Protein AF-A0A381PAV4-F1 (afdb_monomer)

Secondary structure (DSSP, 8-state):
---------PPPPPS-----PPPHHHHHHHHHHHHHHTTHHHHHHHHHHHHHHHHHHHHHHHHHHHTTTS-HHHHHHHHHHHHHTS-HHHHHHHHHHHHHHHHS-HHHHHHHHHHHHHHHHHHHHHHHHHHHHHHHHHTT----S-HHHHHHHHHHHHHHHHHHHHHHHHHHHHHHHHHHHTT--SSSHHHHHHHHHHHHHHHHHHHHHHHHHHHH-S-S-HHHHHHHHHHHHHHHHHHHHHHHHHHHT-

Structure (mmCIF, N/CA/C/O backbone):
data_AF-A0A381PAV4-F1
#
_entry.id   AF-A0A381PAV4-F1
#
loop_
_atom_site.group_PDB
_atom_site.id
_atom_site.type_symbol
_atom_site.label_atom_id
_atom_site.label_alt_id
_atom_site.label_comp_id
_atom_site.label_asym_id
_atom_site.label_entity_id
_atom_site.label_seq_id
_atom_site.pdbx_PDB_ins_code
_atom_site.Cartn_x
_atom_site.Cartn_y
_atom_site.Cartn_z
_atom_site.occupancy
_atom_site.B_iso_or_equiv
_atom_site.auth_seq_id
_atom_site.auth_comp_id
_atom_site.auth_asym_id
_atom_site.auth_atom_id
_atom_site.pdbx_PDB_model_num
ATOM 1 N N . MET A 1 1 ? 45.837 21.028 -65.546 1.00 44.19 1 MET A N 1
ATOM 2 C CA . MET A 1 1 ? 45.718 20.327 -64.250 1.00 44.19 1 MET A CA 1
ATOM 3 C C . MET A 1 1 ? 44.287 20.497 -63.760 1.00 44.19 1 MET A C 1
ATOM 5 O O . MET A 1 1 ? 43.968 21.535 -63.203 1.00 44.19 1 MET A O 1
ATOM 9 N N . ALA A 1 2 ? 43.409 19.541 -64.062 1.00 45.09 2 ALA A N 1
ATOM 10 C CA . ALA A 1 2 ? 42.029 19.521 -63.581 1.00 45.09 2 ALA A CA 1
ATOM 11 C C . ALA A 1 2 ? 41.884 18.282 -62.689 1.00 45.09 2 ALA A C 1
ATOM 13 O O . ALA A 1 2 ? 42.118 17.164 -63.146 1.00 45.09 2 ALA A O 1
ATOM 14 N N . GLY A 1 3 ? 41.623 18.505 -61.401 1.00 46.91 3 GLY A N 1
ATOM 15 C CA . GLY A 1 3 ? 41.514 17.460 -60.389 1.00 46.91 3 GLY A CA 1
ATOM 16 C C . GLY A 1 3 ? 40.224 16.663 -60.555 1.00 46.91 3 GLY A C 1
ATOM 17 O O . GLY A 1 3 ? 39.134 17.227 -60.578 1.00 46.91 3 GLY A O 1
ATOM 18 N N . ASN A 1 4 ? 40.374 15.347 -60.673 1.00 52.00 4 ASN A N 1
ATOM 19 C CA . ASN A 1 4 ? 39.295 14.371 -60.696 1.00 52.00 4 ASN A CA 1
ATOM 20 C C . ASN A 1 4 ? 38.711 14.228 -59.278 1.00 52.00 4 ASN A C 1
ATOM 22 O O . ASN A 1 4 ? 39.368 13.683 -58.390 1.00 52.00 4 ASN A O 1
ATOM 26 N N . LEU A 1 5 ? 37.503 14.746 -59.048 1.00 55.78 5 LEU A N 1
ATOM 27 C CA . LEU A 1 5 ? 36.753 14.529 -57.811 1.00 55.78 5 LEU A CA 1
ATOM 28 C C . LEU A 1 5 ? 36.119 13.137 -57.868 1.00 55.78 5 LEU A C 1
ATOM 30 O O . LEU A 1 5 ? 35.038 12.950 -58.424 1.00 55.78 5 LEU A O 1
ATOM 34 N N . GLY A 1 6 ? 36.819 12.158 -57.295 1.00 51.22 6 GLY A N 1
ATOM 35 C CA . GLY A 1 6 ? 36.284 10.824 -57.058 1.00 51.22 6 GLY A CA 1
ATOM 36 C C . GLY A 1 6 ? 35.003 10.906 -56.230 1.00 51.22 6 GLY A C 1
ATOM 37 O O . GLY A 1 6 ? 35.000 11.390 -55.099 1.00 51.22 6 GLY A O 1
ATOM 38 N N . SER A 1 7 ? 33.904 10.440 -56.813 1.00 57.06 7 SER A N 1
ATOM 39 C CA . SER A 1 7 ? 32.609 10.300 -56.163 1.00 57.06 7 SER A CA 1
ATOM 40 C C . SER A 1 7 ? 32.716 9.355 -54.963 1.00 57.06 7 SER A C 1
ATOM 42 O O . SER A 1 7 ? 32.835 8.141 -55.132 1.00 57.06 7 SER A O 1
ATOM 44 N N . MET A 1 8 ? 32.645 9.903 -53.749 1.00 54.75 8 MET A N 1
ATOM 45 C CA . MET A 1 8 ? 32.395 9.132 -52.533 1.00 54.75 8 MET A CA 1
ATOM 46 C C . MET A 1 8 ? 30.965 8.586 -52.591 1.00 54.75 8 MET A C 1
ATOM 48 O O . MET A 1 8 ? 30.011 9.251 -52.193 1.00 54.75 8 MET A O 1
ATOM 52 N N . THR A 1 9 ? 30.796 7.373 -53.109 1.00 58.66 9 THR A N 1
ATOM 53 C CA . THR A 1 9 ? 29.568 6.605 -52.909 1.00 58.66 9 THR A CA 1
ATOM 54 C C . THR A 1 9 ? 29.566 6.117 -51.465 1.00 58.66 9 THR A C 1
ATOM 56 O O . THR A 1 9 ? 30.300 5.194 -51.113 1.00 58.66 9 THR A O 1
ATOM 59 N N . SER A 1 10 ? 28.781 6.766 -50.609 1.00 62.25 10 SER A N 1
ATOM 60 C CA . SER A 1 10 ? 28.499 6.280 -49.262 1.00 62.25 10 SER A CA 1
ATOM 61 C C . SER A 1 10 ? 27.888 4.871 -49.337 1.00 62.25 10 SER A C 1
ATOM 63 O O . SER A 1 10 ? 27.022 4.630 -50.185 1.00 62.25 10 SER A O 1
ATOM 65 N N . PRO A 1 11 ? 28.317 3.918 -48.487 1.00 57.62 11 PRO A N 1
ATOM 66 C CA . PRO A 1 11 ? 27.696 2.602 -48.434 1.00 57.62 11 PRO A CA 1
ATOM 67 C C . PRO A 1 11 ? 26.207 2.757 -48.118 1.00 57.62 11 PRO A C 1
ATOM 69 O O . PRO A 1 11 ? 25.827 3.343 -47.103 1.00 57.62 11 PRO A O 1
ATOM 72 N N . ARG A 1 12 ? 25.359 2.252 -49.014 1.00 58.91 12 ARG A N 1
ATOM 73 C CA . ARG A 1 12 ? 23.917 2.127 -48.796 1.00 58.91 12 ARG A CA 1
ATOM 74 C C . ARG A 1 12 ? 23.733 1.158 -47.616 1.00 58.91 12 ARG A C 1
ATOM 76 O O . ARG A 1 12 ? 24.251 0.048 -47.711 1.00 58.91 12 ARG A O 1
ATOM 83 N N . PRO A 1 13 ? 23.057 1.532 -46.515 1.00 58.19 13 PRO A N 1
ATOM 84 C CA . PRO A 1 13 ? 22.783 0.584 -45.444 1.00 58.19 13 PRO A CA 1
ATOM 85 C C . PRO A 1 13 ? 21.882 -0.515 -46.012 1.00 58.19 13 PRO A C 1
ATOM 87 O O . PRO A 1 13 ? 20.781 -0.239 -46.495 1.00 58.19 13 PRO A O 1
ATOM 90 N N . ASP A 1 14 ? 22.399 -1.741 -46.036 1.00 59.72 14 ASP A N 1
ATOM 91 C CA . ASP A 1 14 ? 21.700 -2.903 -46.564 1.00 59.72 14 ASP A CA 1
ATOM 92 C C . ASP A 1 14 ? 20.497 -3.202 -45.654 1.00 59.72 14 ASP A C 1
ATOM 94 O O . ASP A 1 14 ? 20.619 -3.395 -44.445 1.00 59.72 14 ASP A O 1
ATOM 98 N N . GLY A 1 15 ? 19.296 -3.127 -46.223 1.00 59.91 15 GLY A N 1
ATOM 99 C CA . GLY A 1 15 ? 18.031 -3.060 -45.494 1.00 59.91 15 GLY A CA 1
ATOM 100 C C . GLY A 1 15 ? 17.519 -4.408 -44.991 1.00 59.91 15 GLY A C 1
ATOM 101 O O . GLY A 1 15 ? 16.401 -4.783 -45.342 1.00 59.91 15 GLY A O 1
ATOM 102 N N . ARG A 1 16 ? 18.293 -5.145 -44.180 1.00 51.44 16 ARG A N 1
ATOM 103 C CA . ARG A 1 16 ? 17.827 -6.400 -43.545 1.00 51.44 16 ARG A CA 1
ATOM 104 C C . ARG A 1 16 ? 18.218 -6.600 -42.081 1.00 51.44 16 ARG A C 1
ATOM 106 O O . ARG A 1 16 ? 18.225 -7.733 -41.608 1.00 51.44 16 ARG A O 1
ATOM 113 N N . ASP A 1 17 ? 18.384 -5.528 -41.319 1.00 51.69 17 ASP A N 1
ATOM 114 C CA . ASP A 1 17 ? 18.298 -5.627 -39.860 1.00 51.69 17 ASP A CA 1
ATOM 115 C C . ASP A 1 17 ? 16.822 -5.658 -39.440 1.00 51.69 17 ASP A C 1
ATOM 117 O O . ASP A 1 17 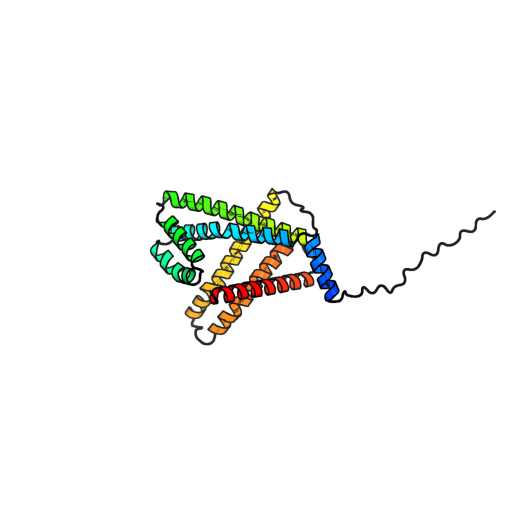? 16.284 -4.720 -38.854 1.00 51.69 17 ASP A O 1
ATOM 121 N N . THR A 1 18 ? 16.116 -6.745 -39.768 1.00 55.31 18 THR A N 1
ATOM 122 C CA . THR A 1 18 ? 14.870 -7.050 -39.059 1.00 55.31 18 THR A CA 1
ATOM 123 C C . THR A 1 18 ? 15.256 -7.308 -37.605 1.00 55.31 18 THR A C 1
ATOM 125 O O . THR A 1 18 ? 15.998 -8.266 -37.370 1.00 55.31 18 THR A O 1
ATOM 128 N N . PRO A 1 19 ? 14.801 -6.504 -36.624 1.00 58.75 19 PRO A N 1
ATOM 129 C CA . PRO A 1 19 ? 15.142 -6.743 -35.232 1.00 58.75 19 PRO A CA 1
ATOM 130 C C . PRO A 1 19 ? 14.581 -8.112 -34.854 1.00 58.75 19 PRO A C 1
ATOM 132 O O . PRO A 1 19 ? 13.364 -8.280 -34.723 1.00 58.75 19 PRO A O 1
ATOM 135 N N . GLN A 1 20 ? 15.460 -9.112 -34.736 1.00 65.56 20 GLN A N 1
ATOM 136 C CA . GLN A 1 20 ? 15.084 -10.418 -34.219 1.00 65.56 20 GLN A CA 1
ATOM 137 C C . GLN A 1 20 ? 14.488 -10.172 -32.840 1.00 65.56 20 GLN A C 1
ATOM 139 O O . GLN A 1 20 ? 15.148 -9.641 -31.944 1.00 65.56 20 GLN A O 1
ATOM 144 N N . ARG A 1 21 ? 13.198 -10.485 -32.692 1.00 64.94 21 ARG A N 1
ATOM 145 C CA . ARG A 1 21 ? 12.533 -10.392 -31.397 1.00 64.94 21 ARG A CA 1
ATOM 146 C C . ARG A 1 21 ? 13.317 -11.301 -30.452 1.00 64.94 21 ARG A C 1
ATOM 148 O O . ARG A 1 21 ? 13.445 -12.484 -30.772 1.00 64.94 21 ARG A O 1
ATOM 155 N N . PRO A 1 22 ? 13.871 -10.783 -29.344 1.00 69.81 22 PRO A N 1
ATOM 156 C CA . PRO A 1 22 ? 14.632 -11.616 -28.431 1.00 69.81 22 PRO A CA 1
ATOM 157 C C . PRO A 1 22 ? 13.753 -12.789 -27.997 1.00 69.81 22 PRO A C 1
ATOM 159 O O . PRO A 1 22 ? 12.586 -12.601 -27.643 1.00 69.81 22 PRO A O 1
ATOM 162 N N . GLY A 1 23 ? 14.301 -14.004 -28.061 1.00 82.69 23 GLY A N 1
ATOM 163 C CA . GLY A 1 23 ? 13.632 -15.181 -27.514 1.00 82.69 23 GLY A CA 1
ATOM 164 C C . GLY A 1 23 ? 13.311 -14.975 -26.030 1.00 82.69 23 GLY A C 1
ATOM 165 O O . GLY A 1 23 ? 13.908 -14.124 -25.369 1.00 82.69 23 GLY A O 1
ATOM 166 N N . ILE A 1 24 ? 12.392 -15.773 -25.483 1.00 83.75 24 ILE A N 1
ATOM 167 C CA . ILE A 1 24 ? 11.925 -15.657 -24.085 1.00 83.75 24 ILE A CA 1
ATOM 168 C C . ILE A 1 24 ? 13.112 -15.660 -23.102 1.00 83.75 24 ILE A C 1
ATOM 170 O O . ILE A 1 24 ? 13.145 -14.885 -22.151 1.00 83.75 24 ILE A O 1
ATOM 174 N N . TRP A 1 25 ? 14.140 -16.460 -23.396 1.00 85.69 25 TRP A N 1
ATOM 175 C CA . TRP A 1 25 ? 15.389 -16.519 -22.633 1.00 85.69 25 TRP A CA 1
ATOM 176 C C . TRP A 1 25 ? 16.205 -15.217 -22.690 1.00 85.69 25 TRP A C 1
ATOM 178 O O . TRP A 1 25 ? 16.772 -14.786 -21.689 1.00 85.69 25 TRP A O 1
ATOM 188 N N . GLY A 1 26 ? 16.233 -14.557 -23.851 1.00 85.06 26 GLY A N 1
ATOM 189 C CA . GLY A 1 26 ? 16.866 -13.249 -24.025 1.00 85.06 26 GLY A CA 1
ATOM 190 C C . GLY A 1 26 ? 16.127 -12.148 -23.266 1.00 85.06 26 GLY A C 1
ATOM 191 O O . GLY A 1 26 ? 16.766 -11.332 -22.608 1.00 85.06 26 GLY A O 1
ATOM 192 N N . LEU A 1 27 ? 14.790 -12.172 -23.280 1.00 84.31 27 LEU A N 1
ATOM 193 C CA . LEU A 1 27 ? 13.959 -11.264 -22.482 1.00 84.31 27 LEU A CA 1
ATOM 194 C C . LEU A 1 27 ? 14.179 -11.466 -20.980 1.00 84.31 27 LEU A C 1
ATOM 196 O O . LEU A 1 27 ? 14.310 -10.486 -20.250 1.00 84.31 27 LEU A O 1
ATOM 200 N N . LEU A 1 28 ? 14.259 -12.719 -20.523 1.00 84.75 28 LEU A N 1
ATOM 201 C CA . LEU A 1 28 ? 14.499 -13.031 -19.117 1.00 84.75 28 LEU A CA 1
ATOM 202 C C . LEU A 1 28 ? 15.887 -12.562 -18.670 1.00 84.75 28 LEU A C 1
ATOM 204 O O . LEU A 1 28 ? 16.002 -11.894 -17.647 1.00 84.75 28 LEU A O 1
ATOM 208 N N . ARG A 1 29 ? 16.930 -12.840 -19.462 1.00 87.38 29 ARG A N 1
ATOM 209 C CA . ARG A 1 29 ? 18.297 -12.381 -19.177 1.00 87.38 29 ARG A CA 1
ATOM 210 C C . ARG A 1 29 ? 18.402 -10.855 -19.178 1.00 87.38 29 ARG A C 1
ATOM 212 O O . ARG A 1 29 ? 19.087 -10.287 -18.336 1.00 87.38 29 ARG A O 1
ATOM 219 N N . GLN A 1 30 ? 17.715 -10.185 -20.101 1.00 83.81 30 GLN A N 1
ATOM 220 C CA . GLN A 1 30 ? 17.671 -8.725 -20.136 1.00 83.81 30 GLN A CA 1
ATOM 221 C C . GLN A 1 30 ? 16.930 -8.157 -18.919 1.00 83.81 30 GLN A C 1
ATOM 223 O O . GLN A 1 30 ? 17.378 -7.179 -18.329 1.00 83.81 30 GLN A O 1
ATOM 228 N N . PHE A 1 31 ? 15.822 -8.780 -18.511 1.00 83.94 31 PHE A N 1
ATOM 229 C CA . PHE A 1 31 ? 15.091 -8.391 -17.310 1.00 83.94 31 PHE A CA 1
ATOM 230 C C . PHE A 1 31 ? 15.959 -8.520 -16.054 1.00 83.94 31 PHE A C 1
ATOM 232 O O . PHE A 1 31 ? 16.052 -7.562 -15.291 1.00 83.94 31 PHE A O 1
ATOM 239 N N . THR A 1 32 ? 16.633 -9.657 -15.856 1.00 82.94 32 THR A N 1
ATOM 240 C CA . THR A 1 32 ? 17.487 -9.867 -14.677 1.00 82.94 32 THR A CA 1
ATOM 241 C C . THR A 1 32 ? 18.693 -8.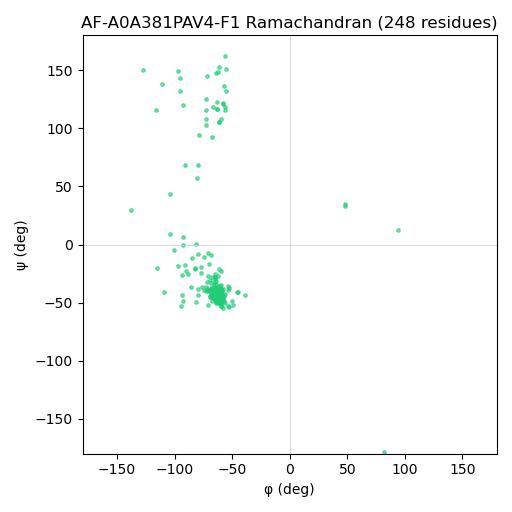927 -14.661 1.00 82.94 32 THR A C 1
ATOM 243 O O . THR A 1 32 ? 19.004 -8.380 -13.602 1.00 82.94 32 THR A O 1
ATOM 246 N N . SER A 1 33 ? 19.313 -8.661 -15.819 1.00 84.88 33 SER A N 1
ATOM 247 C CA . SER A 1 33 ? 20.386 -7.658 -15.945 1.00 84.88 33 SER A CA 1
ATOM 248 C C . SER A 1 33 ? 19.892 -6.271 -15.543 1.00 84.88 33 SER A C 1
ATOM 250 O O . SER A 1 33 ? 20.465 -5.653 -14.652 1.00 84.88 33 SER A O 1
ATOM 252 N N . ASN A 1 34 ? 18.762 -5.821 -16.101 1.00 83.62 34 ASN A N 1
ATOM 253 C CA . ASN A 1 34 ? 18.186 -4.509 -15.796 1.00 83.62 34 ASN A CA 1
ATOM 254 C C . ASN A 1 34 ? 17.800 -4.373 -14.314 1.00 83.62 34 ASN A C 1
ATOM 256 O O . ASN A 1 34 ? 17.980 -3.312 -13.716 1.00 83.62 34 ASN A O 1
ATOM 260 N N . VAL A 1 35 ? 17.260 -5.437 -13.710 1.00 84.12 35 VAL A N 1
ATOM 261 C CA . VAL A 1 35 ? 16.891 -5.459 -12.286 1.00 84.12 35 VAL A CA 1
ATOM 262 C C . VAL A 1 35 ? 18.120 -5.236 -11.403 1.00 84.12 35 VAL A C 1
ATOM 264 O O . VAL A 1 35 ? 18.046 -4.444 -10.454 1.00 84.12 35 VAL A O 1
ATOM 267 N N . SER A 1 36 ? 19.229 -5.901 -11.742 1.00 84.31 36 SER A N 1
ATOM 268 C CA . SER A 1 36 ? 20.509 -5.801 -11.041 1.00 84.31 36 SER A CA 1
ATOM 269 C C . SER A 1 36 ? 21.189 -4.451 -11.273 1.00 84.31 36 SER A C 1
ATOM 271 O O . SER A 1 36 ? 21.524 -3.772 -10.309 1.00 84.31 36 SER A O 1
ATOM 273 N N . GLU A 1 37 ? 21.350 -4.024 -12.526 1.00 86.88 37 GLU A N 1
ATOM 274 C CA . GLU A 1 37 ? 22.036 -2.776 -12.901 1.00 86.88 37 GLU A CA 1
ATOM 275 C C . GLU A 1 37 ? 21.386 -1.533 -12.289 1.00 86.88 37 GLU A C 1
ATOM 277 O O . GLU A 1 37 ? 22.068 -0.579 -11.918 1.00 86.88 37 GLU A O 1
ATOM 282 N N . HIS A 1 38 ? 20.061 -1.539 -12.152 1.00 83.44 38 HIS A N 1
ATOM 283 C CA . HIS A 1 38 ? 19.324 -0.421 -11.574 1.00 83.44 38 HIS A CA 1
ATOM 284 C C . HIS A 1 38 ? 19.085 -0.557 -10.064 1.00 83.44 38 HIS A C 1
ATOM 286 O O . HIS A 1 38 ? 18.352 0.254 -9.507 1.00 83.44 38 HIS A O 1
ATOM 292 N N . HIS A 1 39 ? 19.654 -1.560 -9.381 1.00 84.38 39 HIS A N 1
ATOM 293 C CA . HIS A 1 39 ? 19.420 -1.817 -7.948 1.00 84.38 39 HIS A CA 1
ATOM 294 C C . HIS A 1 39 ? 17.923 -1.797 -7.570 1.00 84.38 39 HIS A C 1
ATOM 296 O O . HIS A 1 39 ? 17.525 -1.348 -6.492 1.00 84.38 39 HIS A O 1
ATOM 302 N N . THR A 1 40 ? 17.062 -2.269 -8.474 1.00 85.56 40 THR A N 1
ATOM 303 C CA . THR A 1 40 ? 15.600 -2.145 -8.323 1.00 85.56 40 THR A CA 1
ATOM 304 C C . THR A 1 40 ? 15.072 -2.946 -7.140 1.00 85.56 40 THR A C 1
ATOM 306 O O . THR A 1 40 ? 14.142 -2.496 -6.475 1.00 85.56 40 THR A O 1
ATOM 309 N N . LEU A 1 41 ? 15.699 -4.085 -6.827 1.00 86.69 41 LEU A N 1
ATOM 310 C CA . LEU A 1 41 ? 15.369 -4.885 -5.646 1.00 86.69 41 LEU A CA 1
ATOM 311 C C . LEU A 1 41 ? 15.663 -4.138 -4.345 1.00 86.69 41 LEU A C 1
ATOM 313 O O . LEU A 1 41 ? 14.865 -4.211 -3.418 1.00 86.69 41 LEU A O 1
ATOM 317 N N . LEU A 1 42 ? 16.755 -3.370 -4.286 1.00 88.31 42 LEU A N 1
ATOM 318 C CA . LEU A 1 42 ? 17.074 -2.556 -3.113 1.00 88.31 42 LEU A CA 1
ATOM 319 C C . LEU A 1 42 ? 16.040 -1.439 -2.928 1.00 88.31 42 LEU A C 1
ATOM 321 O O . LEU A 1 42 ? 15.581 -1.190 -1.815 1.00 88.31 42 LEU A O 1
ATOM 325 N N . ALA A 1 43 ? 15.618 -0.808 -4.027 1.00 86.88 43 ALA A N 1
ATOM 326 C CA . ALA A 1 43 ? 14.538 0.172 -3.990 1.00 86.88 43 ALA A CA 1
ATOM 327 C C . ALA A 1 43 ? 13.209 -0.466 -3.542 1.00 86.88 43 ALA A C 1
ATOM 329 O O . ALA A 1 43 ? 12.523 0.092 -2.690 1.00 86.88 43 ALA A O 1
ATOM 330 N N . ALA A 1 44 ? 12.869 -1.655 -4.053 1.00 86.69 44 ALA A N 1
ATOM 331 C CA . ALA A 1 44 ? 11.674 -2.398 -3.654 1.00 86.69 44 ALA A CA 1
ATOM 332 C C . ALA A 1 44 ? 11.705 -2.809 -2.171 1.00 86.69 44 ALA A C 1
ATOM 334 O O . ALA A 1 44 ? 10.704 -2.653 -1.474 1.00 86.69 44 ALA A O 1
ATOM 335 N N . ALA A 1 45 ? 12.856 -3.257 -1.663 1.00 87.88 45 ALA A N 1
ATOM 336 C CA . ALA A 1 45 ? 13.048 -3.555 -0.246 1.00 87.88 45 ALA A CA 1
ATOM 337 C C . ALA A 1 45 ? 12.851 -2.303 0.623 1.00 87.88 45 ALA A C 1
ATOM 339 O O . ALA A 1 45 ? 12.168 -2.362 1.641 1.00 87.88 45 ALA A O 1
ATOM 340 N N . GLY A 1 46 ? 13.363 -1.146 0.185 1.00 87.88 46 GLY A N 1
ATOM 341 C CA . GLY A 1 46 ? 13.119 0.133 0.854 1.00 87.88 46 GLY A CA 1
ATOM 342 C C . GLY A 1 46 ? 11.637 0.515 0.886 1.00 87.88 46 GLY A C 1
ATOM 343 O O . GLY A 1 46 ? 11.145 0.997 1.903 1.00 87.88 46 GLY A O 1
ATOM 344 N N . VAL A 1 47 ? 10.897 0.283 -0.205 1.00 87.81 47 VAL A N 1
ATOM 345 C CA . VAL A 1 47 ? 9.434 0.465 -0.239 1.00 87.81 47 VAL A CA 1
ATOM 346 C C . VAL A 1 47 ? 8.754 -0.435 0.792 1.00 87.81 47 VAL A C 1
ATOM 348 O O . VAL A 1 47 ? 8.008 0.070 1.630 1.00 87.81 47 VAL A O 1
ATOM 351 N N . ALA A 1 48 ? 9.044 -1.738 0.766 1.00 88.12 48 ALA A N 1
ATOM 352 C CA . ALA A 1 48 ? 8.461 -2.711 1.687 1.00 88.12 48 ALA A CA 1
ATOM 353 C C . ALA A 1 48 ? 8.761 -2.366 3.155 1.00 88.12 48 ALA A C 1
ATOM 355 O O . ALA A 1 48 ? 7.859 -2.389 3.986 1.00 88.12 48 ALA A O 1
ATOM 356 N N . TYR A 1 49 ? 9.996 -1.961 3.457 1.00 88.94 49 TYR A N 1
ATOM 357 C CA . TYR A 1 49 ? 10.414 -1.560 4.798 1.00 88.94 49 TYR A CA 1
ATOM 358 C C . TYR A 1 49 ? 9.615 -0.365 5.331 1.00 88.94 49 TYR A C 1
ATOM 360 O O . TYR A 1 49 ? 9.102 -0.419 6.446 1.00 88.94 49 TYR A O 1
ATOM 368 N N . TYR A 1 50 ? 9.447 0.703 4.541 1.00 86.56 50 TYR A N 1
ATOM 369 C CA . TYR A 1 50 ? 8.663 1.860 4.989 1.00 86.56 50 TYR A CA 1
ATOM 370 C C . TYR A 1 50 ? 7.177 1.536 5.179 1.00 86.56 50 TYR A C 1
ATOM 372 O O . TYR A 1 50 ? 6.562 2.084 6.093 1.00 86.56 50 TYR A O 1
ATOM 380 N N . PHE A 1 51 ? 6.603 0.651 4.357 1.00 86.19 51 PHE A N 1
ATOM 381 C CA . PHE A 1 51 ? 5.237 0.165 4.570 1.00 86.19 51 PHE A CA 1
ATOM 382 C C . PHE A 1 51 ? 5.122 -0.682 5.842 1.00 86.19 51 PHE A C 1
ATOM 384 O O . PHE A 1 51 ? 4.193 -0.474 6.616 1.00 86.19 51 PHE A O 1
ATOM 391 N N . ALA A 1 52 ? 6.082 -1.574 6.098 1.00 87.44 52 ALA A N 1
ATOM 392 C CA . ALA A 1 52 ? 6.115 -2.378 7.317 1.00 87.44 52 ALA A CA 1
ATOM 393 C C . ALA A 1 52 ? 6.237 -1.500 8.574 1.00 87.44 52 ALA A C 1
ATOM 395 O O . ALA A 1 52 ? 5.481 -1.677 9.525 1.00 87.44 52 ALA A O 1
ATOM 396 N N . LEU A 1 53 ? 7.115 -0.491 8.555 1.00 87.50 53 LEU A N 1
ATOM 397 C CA . LEU A 1 53 ? 7.234 0.473 9.652 1.00 87.50 53 LEU A CA 1
ATOM 398 C C . LEU A 1 53 ? 5.940 1.258 9.893 1.00 87.50 53 LEU A C 1
ATOM 400 O O . LEU A 1 53 ? 5.625 1.581 11.035 1.00 87.50 53 LEU A O 1
ATOM 404 N N . ALA A 1 54 ? 5.195 1.581 8.833 1.00 85.44 54 ALA A N 1
ATOM 405 C CA . ALA A 1 54 ? 3.942 2.322 8.940 1.00 85.44 54 ALA A CA 1
ATOM 406 C C . ALA A 1 54 ? 2.803 1.506 9.578 1.00 85.44 54 ALA A C 1
ATOM 408 O O . ALA A 1 54 ? 1.825 2.104 10.020 1.00 85.44 54 ALA A O 1
ATOM 409 N N . LEU A 1 55 ? 2.923 0.174 9.653 1.00 81.00 55 LEU A N 1
ATOM 410 C CA . LEU A 1 55 ? 1.866 -0.707 10.149 1.00 81.00 55 LEU A CA 1
ATOM 411 C C . LEU A 1 55 ? 1.533 -0.445 11.623 1.00 81.00 55 LEU A C 1
ATOM 413 O O . LEU A 1 55 ? 0.367 -0.284 11.966 1.00 81.00 55 LEU A O 1
ATOM 417 N N . VAL A 1 56 ? 2.546 -0.350 12.489 1.00 79.75 56 VAL A N 1
ATO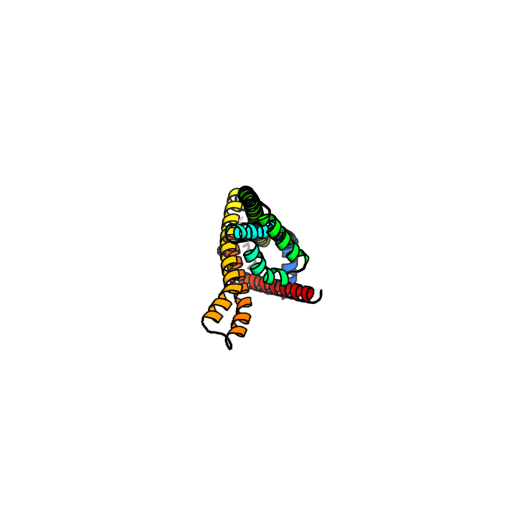M 418 C CA . VAL A 1 56 ? 2.322 -0.178 13.935 1.00 79.75 56 VAL A CA 1
ATOM 419 C C . VAL A 1 56 ? 1.623 1.157 14.235 1.00 79.75 56 VAL A C 1
ATOM 421 O O . VAL A 1 56 ? 0.572 1.138 14.877 1.00 79.75 56 VAL A O 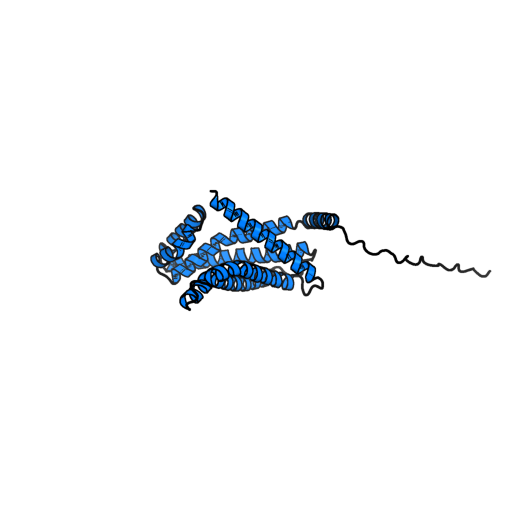1
ATOM 424 N N . PRO A 1 57 ? 2.093 2.315 13.723 1.00 78.50 57 PRO A N 1
ATOM 425 C CA . PRO A 1 57 ? 1.376 3.577 13.910 1.00 78.50 57 PRO A CA 1
ATOM 426 C C . PRO A 1 57 ? 0.002 3.606 13.235 1.00 78.50 57 PRO A C 1
ATOM 428 O O . PRO A 1 57 ? -0.868 4.349 13.682 1.00 78.50 57 PRO A O 1
ATOM 431 N N . ALA A 1 58 ? -0.217 2.808 12.182 1.00 80.75 58 ALA A N 1
ATOM 432 C CA . ALA A 1 58 ? -1.529 2.695 11.546 1.00 80.75 58 ALA A CA 1
ATOM 433 C C . ALA A 1 58 ? -2.530 2.023 12.481 1.00 80.75 58 ALA A C 1
ATOM 435 O O . ALA A 1 58 ? -3.611 2.561 12.699 1.00 80.75 58 ALA A O 1
ATOM 436 N N . VAL A 1 59 ? -2.144 0.892 13.074 1.00 76.06 59 VAL A N 1
ATOM 437 C CA . VAL A 1 59 ? -2.962 0.171 14.056 1.00 76.06 59 VAL A CA 1
ATOM 438 C C . VAL A 1 59 ? -3.267 1.067 15.256 1.00 76.06 59 VAL A C 1
ATOM 440 O O . VAL A 1 59 ? -4.426 1.201 15.637 1.00 76.06 59 VAL A O 1
ATOM 443 N N . VAL A 1 60 ? -2.253 1.763 15.781 1.00 75.81 60 VAL A N 1
ATOM 444 C CA . VAL A 1 60 ? -2.410 2.762 16.852 1.00 75.81 60 VAL A CA 1
ATOM 445 C C . VAL A 1 60 ? -3.454 3.812 16.481 1.00 75.81 60 VAL A C 1
ATOM 447 O O . VAL A 1 60 ? -4.393 4.023 17.238 1.00 75.81 60 VAL A O 1
ATOM 450 N N . ALA A 1 61 ? -3.321 4.448 15.315 1.00 78.88 61 ALA A N 1
ATOM 451 C CA . ALA A 1 61 ? -4.233 5.503 14.890 1.00 78.88 61 ALA A CA 1
ATOM 452 C C . ALA A 1 61 ? -5.668 4.997 14.693 1.00 78.88 61 ALA A C 1
ATOM 454 O O . ALA A 1 61 ? -6.601 5.669 15.120 1.00 78.88 61 ALA A O 1
ATOM 455 N N . ILE A 1 62 ? -5.848 3.826 14.072 1.00 76.38 62 ILE A N 1
ATOM 456 C CA . ILE A 1 62 ? -7.170 3.222 13.852 1.00 76.38 62 ILE A CA 1
ATOM 457 C C . ILE A 1 62 ? -7.850 2.953 15.193 1.00 76.38 62 ILE A C 1
ATOM 459 O O . ILE A 1 62 ? -8.978 3.392 15.399 1.00 76.38 62 ILE A O 1
ATOM 463 N N . ILE A 1 63 ? -7.146 2.299 16.120 1.00 73.94 63 ILE A N 1
ATOM 464 C CA . ILE A 1 63 ? -7.680 1.968 17.444 1.00 73.94 63 ILE A CA 1
ATOM 465 C C . ILE A 1 63 ? -7.972 3.240 18.247 1.00 73.94 63 ILE A C 1
ATOM 467 O O . ILE A 1 63 ? -9.025 3.343 18.866 1.00 73.94 63 ILE A O 1
ATOM 471 N N . SER A 1 64 ? -7.087 4.240 18.204 1.00 74.94 64 SER A N 1
ATOM 472 C CA . SER A 1 64 ? -7.309 5.521 18.880 1.00 74.94 64 SER A CA 1
ATOM 473 C C . SER A 1 64 ? -8.489 6.307 18.304 1.00 74.94 64 SER A C 1
ATOM 475 O O . SER A 1 64 ? -9.220 6.916 19.072 1.00 74.94 64 SER A O 1
ATOM 477 N N . ILE A 1 65 ? -8.701 6.303 16.982 1.00 76.38 65 ILE A N 1
ATOM 478 C CA . ILE A 1 65 ? -9.886 6.927 16.364 1.00 76.38 65 ILE A CA 1
ATOM 479 C C . ILE A 1 65 ? -11.153 6.189 16.793 1.00 76.38 65 ILE A C 1
ATOM 481 O O . ILE A 1 65 ? -12.152 6.827 17.108 1.00 76.38 65 ILE A O 1
ATOM 485 N N . TYR A 1 66 ? -11.110 4.860 16.813 1.00 73.19 66 TYR A N 1
ATOM 486 C CA . TYR A 1 66 ? -12.263 4.044 17.164 1.00 73.19 66 TYR A CA 1
ATOM 487 C C . TYR A 1 66 ? -12.640 4.193 18.650 1.00 73.19 66 TYR A C 1
ATOM 489 O O . TYR A 1 66 ? -13.805 4.397 18.969 1.00 73.19 66 TYR A O 1
ATOM 497 N N . GLY A 1 67 ? -11.654 4.241 19.551 1.00 71.12 67 GLY A N 1
ATOM 498 C CA . GLY A 1 67 ? -11.869 4.514 20.978 1.00 71.12 67 GLY A CA 1
ATOM 499 C C . GLY A 1 67 ? -12.324 5.943 21.312 1.00 71.12 67 GLY A C 1
ATOM 500 O O . GLY A 1 67 ? -12.686 6.203 22.452 1.00 71.12 67 GLY A O 1
ATOM 501 N N . LEU A 1 68 ? -12.318 6.881 20.352 1.00 73.56 68 LEU A N 1
ATOM 502 C CA . LEU A 1 68 ? -12.939 8.204 20.533 1.00 73.56 68 LEU A CA 1
ATOM 503 C C . LEU A 1 68 ? -14.453 8.194 20.294 1.00 73.56 68 LEU A C 1
ATOM 505 O O . LEU A 1 68 ? -15.129 9.135 20.705 1.00 73.56 68 LEU A O 1
ATOM 509 N N . ILE A 1 69 ? -14.965 7.197 19.567 1.00 72.50 69 ILE A N 1
ATOM 510 C CA . ILE A 1 69 ? -16.366 7.142 19.127 1.00 72.50 69 ILE A CA 1
ATOM 511 C C . ILE A 1 69 ? -17.149 5.974 19.732 1.00 72.50 69 ILE A C 1
ATOM 513 O O . ILE A 1 69 ? -18.373 6.045 19.740 1.00 72.50 69 ILE A O 1
ATOM 517 N N . ALA A 1 70 ? -16.469 4.931 20.212 1.00 71.69 70 ALA A N 1
ATOM 518 C CA . ALA A 1 70 ? -17.071 3.706 20.734 1.00 71.69 70 ALA A CA 1
ATOM 519 C C . ALA A 1 70 ? -16.539 3.370 22.133 1.00 71.69 70 ALA A C 1
ATOM 521 O O . ALA A 1 70 ? -15.392 3.686 22.467 1.00 71.69 70 ALA A O 1
ATOM 522 N N . GLU A 1 71 ? -17.373 2.713 22.941 1.00 70.25 71 GLU A N 1
ATOM 523 C CA . GLU A 1 71 ? -16.991 2.261 24.279 1.00 70.25 71 GLU A CA 1
ATOM 524 C C . GLU A 1 71 ? -16.014 1.071 24.204 1.00 70.25 71 GLU A C 1
ATOM 526 O O . GLU A 1 71 ? -16.146 0.235 23.310 1.00 70.25 71 GLU A O 1
ATOM 531 N N . PRO A 1 72 ? -15.037 0.963 25.132 1.00 65.44 72 PRO A N 1
ATOM 532 C CA . PRO A 1 72 ? -13.991 -0.069 25.138 1.00 65.44 72 PRO A CA 1
ATOM 533 C C . PRO A 1 72 ? -14.476 -1.496 24.862 1.00 65.44 72 PRO A C 1
ATOM 535 O O . PRO A 1 72 ? -13.813 -2.238 24.135 1.00 65.44 72 PRO A O 1
ATOM 538 N N . ASP A 1 73 ? -15.621 -1.849 25.441 1.00 67.75 73 ASP A N 1
ATOM 539 C CA . ASP A 1 73 ? -16.194 -3.190 25.379 1.00 67.75 73 ASP A CA 1
ATOM 540 C C . ASP A 1 73 ? -16.805 -3.463 23.991 1.00 67.75 73 ASP A C 1
ATOM 542 O O . ASP A 1 73 ? -16.544 -4.509 23.401 1.00 67.75 73 ASP A O 1
ATOM 546 N N . GLU A 1 74 ? -17.473 -2.475 23.378 1.00 71.94 74 GLU A N 1
ATOM 547 C CA . GLU A 1 74 ? -17.963 -2.576 21.993 1.00 71.94 74 GLU A CA 1
ATOM 548 C C . GLU A 1 74 ? -16.816 -2.716 20.980 1.00 71.94 74 GLU A C 1
ATOM 550 O O . GLU A 1 74 ? -16.956 -3.388 19.954 1.00 71.94 74 GLU A O 1
ATOM 555 N N . VAL A 1 75 ? -15.671 -2.075 21.253 1.00 67.06 75 VAL A N 1
ATOM 556 C CA . VAL A 1 75 ? -14.477 -2.194 20.408 1.00 67.06 75 VAL A CA 1
ATOM 557 C C . VAL A 1 75 ? -13.884 -3.598 20.489 1.00 67.06 75 VAL A C 1
ATOM 559 O O . VAL A 1 75 ? -13.475 -4.143 19.464 1.00 67.06 75 VAL A O 1
ATOM 562 N N . ALA A 1 76 ? -13.806 -4.170 21.692 1.00 68.50 76 ALA A N 1
ATOM 563 C CA . ALA A 1 76 ? -13.259 -5.505 21.899 1.00 68.50 76 ALA A CA 1
ATOM 564 C C . ALA A 1 76 ? -14.098 -6.563 21.168 1.00 68.50 76 ALA A C 1
ATOM 566 O O . ALA A 1 76 ? -13.538 -7.332 20.387 1.00 68.50 76 ALA A O 1
ATOM 567 N N . ASP A 1 77 ? -15.422 -6.512 21.320 1.00 72.38 77 ASP A N 1
ATOM 568 C CA . ASP A 1 77 ? -16.350 -7.461 20.695 1.00 72.38 77 ASP A CA 1
ATOM 569 C C . ASP A 1 77 ? -16.327 -7.375 19.158 1.00 72.38 77 ASP A C 1
ATOM 571 O O . ASP A 1 77 ? -16.397 -8.383 18.457 1.00 72.38 77 ASP A O 1
ATOM 575 N N . GLN A 1 78 ? -16.179 -6.172 18.590 1.00 68.69 78 GLN A N 1
ATOM 576 C CA . GLN A 1 78 ? -16.096 -6.006 17.132 1.00 68.69 78 GLN A CA 1
ATOM 577 C C . GLN A 1 78 ? -14.734 -6.384 16.543 1.00 68.69 78 GLN A C 1
ATOM 579 O O . GLN A 1 78 ? -14.644 -6.696 15.350 1.00 68.69 78 GLN A O 1
ATOM 584 N N . LEU A 1 79 ? -13.668 -6.329 17.342 1.00 68.75 79 LEU A N 1
ATOM 585 C CA . LEU A 1 79 ? -12.325 -6.703 16.907 1.00 68.75 79 LEU A CA 1
ATOM 586 C C . LEU A 1 79 ? -12.011 -8.181 17.152 1.00 68.75 79 LEU A C 1
ATOM 588 O O . LEU A 1 79 ? -11.109 -8.686 16.487 1.00 68.75 79 LEU A O 1
ATOM 592 N N . GLU A 1 80 ? -12.761 -8.878 18.008 1.00 72.50 80 GLU A N 1
ATOM 593 C CA . GLU A 1 80 ? -12.579 -10.305 18.316 1.00 72.50 80 GLU A CA 1
ATOM 594 C C . GLU A 1 80 ? -12.478 -11.191 17.053 1.00 72.50 80 GLU A C 1
ATOM 596 O O . GLU A 1 80 ? -11.472 -11.893 16.901 1.00 72.50 80 GLU A O 1
ATOM 601 N N . PRO A 1 81 ? -13.373 -11.073 16.045 1.00 68.75 81 PRO A N 1
ATOM 602 C CA . PRO A 1 81 ? -13.277 -11.880 14.825 1.00 68.75 81 PRO A CA 1
ATOM 603 C C . PRO A 1 81 ? -12.026 -11.570 13.991 1.00 68.75 81 PRO A C 1
ATOM 605 O O . PRO A 1 81 ? -11.540 -12.413 13.236 1.00 68.75 81 PRO A O 1
ATOM 608 N N . LEU A 1 82 ? -11.514 -10.338 14.088 1.00 65.50 82 LEU A N 1
ATOM 609 C CA . LEU A 1 82 ? -10.291 -9.925 13.405 1.00 65.50 82 LEU A CA 1
ATOM 610 C C . LEU A 1 82 ? -9.053 -10.414 14.156 1.00 65.50 82 LEU A C 1
ATOM 612 O O . LEU A 1 82 ? -8.091 -10.809 13.506 1.00 65.50 82 LEU A O 1
ATOM 616 N N . THR A 1 83 ? -9.059 -10.407 15.491 1.00 70.44 83 THR A N 1
ATOM 617 C CA . THR A 1 83 ? -7.945 -10.912 16.304 1.00 70.44 83 THR A CA 1
ATOM 618 C C . THR A 1 83 ? -7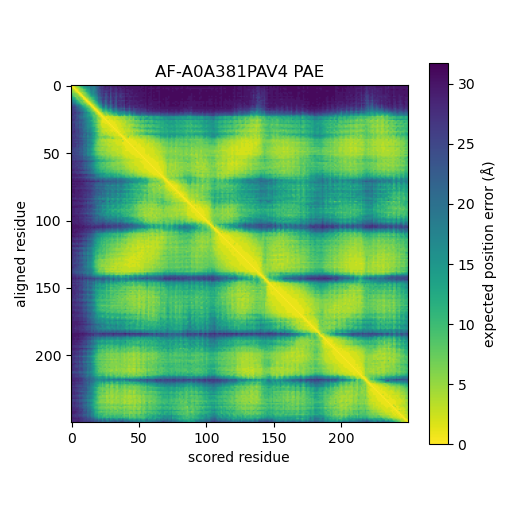.825 -12.429 16.265 1.00 70.44 83 THR A C 1
ATOM 620 O O . THR A 1 83 ? -6.701 -12.920 16.258 1.00 70.44 83 THR A O 1
ATOM 623 N N . ASP A 1 84 ? -8.937 -13.153 16.141 1.00 71.50 84 ASP A N 1
ATOM 624 C CA . ASP A 1 84 ? -8.942 -14.615 15.995 1.00 71.50 84 ASP A CA 1
ATOM 625 C C . ASP A 1 84 ? -8.375 -15.075 14.648 1.00 71.50 84 ASP A C 1
ATOM 627 O O . ASP A 1 84 ? -7.770 -16.139 14.536 1.00 71.50 84 ASP A O 1
ATOM 631 N N . ALA A 1 85 ? -8.536 -14.252 13.610 1.00 68.00 85 ALA A N 1
ATOM 632 C CA . ALA A 1 85 ? -7.953 -14.501 12.297 1.00 68.00 85 ALA A CA 1
ATOM 633 C C . ALA A 1 85 ? -6.458 -14.128 12.215 1.00 68.00 85 ALA A C 1
ATOM 635 O O . ALA A 1 85 ? -5.815 -14.388 11.192 1.00 68.00 85 ALA A O 1
ATOM 636 N N . LEU A 1 86 ? -5.903 -13.483 13.247 1.00 71.31 86 LEU A N 1
ATOM 637 C CA . LEU A 1 86 ? -4.517 -13.027 13.277 1.00 71.31 86 LEU A CA 1
ATOM 638 C C . LEU A 1 86 ? -3.604 -14.028 14.007 1.00 71.31 86 LEU A C 1
ATOM 640 O O . LEU A 1 86 ? -4.016 -14.663 14.974 1.00 71.31 86 LEU A O 1
ATOM 644 N N . PRO A 1 87 ? -2.317 -14.120 13.615 1.00 73.38 87 PRO A N 1
ATOM 645 C CA . PRO A 1 87 ? -1.306 -14.789 14.427 1.00 73.38 87 PRO A CA 1
ATOM 646 C C . PRO A 1 87 ? -1.236 -14.195 15.838 1.00 73.38 87 PRO A C 1
ATOM 648 O O . PRO A 1 87 ? -1.474 -12.996 16.028 1.00 73.38 87 PRO A O 1
ATOM 651 N N . SER A 1 88 ? -0.846 -15.018 16.813 1.00 75.06 88 SER A N 1
ATOM 652 C CA . SER A 1 88 ? -0.905 -14.679 18.241 1.00 75.06 88 SER A CA 1
ATOM 653 C C . SER A 1 88 ? -0.206 -13.357 18.595 1.00 75.06 88 SER A C 1
ATOM 655 O O . SER A 1 88 ? -0.694 -12.581 19.417 1.00 75.06 88 SER A O 1
ATOM 657 N N . GLU A 1 89 ? 0.896 -13.046 17.918 1.00 76.44 89 GLU A N 1
ATOM 658 C CA . GLU A 1 89 ? 1.698 -11.841 18.110 1.00 76.44 89 GLU A CA 1
ATOM 659 C C . GLU A 1 89 ? 0.979 -10.589 17.594 1.00 76.44 89 GLU A C 1
ATOM 661 O O . GLU A 1 89 ? 1.032 -9.525 18.216 1.00 76.44 89 GLU A O 1
ATOM 666 N N . ALA A 1 90 ? 0.281 -10.706 16.461 1.00 74.38 90 ALA A N 1
ATOM 667 C CA . ALA A 1 90 ? -0.481 -9.607 15.879 1.00 74.38 90 ALA A CA 1
ATOM 668 C C . ALA A 1 90 ? -1.753 -9.321 16.691 1.00 74.38 90 ALA A C 1
ATOM 670 O O . ALA A 1 90 ? -2.058 -8.154 16.942 1.00 74.38 90 ALA A O 1
ATOM 671 N N . GLY A 1 91 ? -2.439 -10.363 17.175 1.00 74.44 91 GLY A N 1
ATOM 672 C CA . GLY A 1 91 ? -3.562 -10.216 18.105 1.00 74.44 91 GLY A CA 1
ATOM 673 C C . GLY A 1 91 ? -3.142 -9.534 19.414 1.00 74.44 91 GLY A C 1
ATOM 674 O O . GLY A 1 91 ? -3.774 -8.570 19.847 1.00 74.44 91 GLY A O 1
ATOM 675 N N . GLN A 1 92 ? -2.008 -9.944 19.999 1.00 79.69 92 GLN A N 1
ATOM 676 C CA . GLN A 1 92 ? -1.462 -9.312 21.208 1.00 79.69 92 GLN A CA 1
ATOM 677 C C . GLN A 1 92 ? -1.139 -7.826 21.019 1.00 79.69 92 GLN A C 1
ATOM 679 O O . GLN A 1 92 ? -1.387 -7.033 21.932 1.00 79.69 92 GLN A O 1
ATOM 684 N N . LEU A 1 93 ? -0.617 -7.424 19.855 1.00 80.75 93 LEU A N 1
ATOM 685 C CA . LEU A 1 93 ? -0.364 -6.014 19.549 1.00 80.75 93 LEU A CA 1
ATOM 686 C C . LEU A 1 93 ? -1.663 -5.197 19.579 1.00 80.75 93 LEU A C 1
ATOM 688 O O . LEU A 1 93 ? -1.697 -4.130 20.192 1.00 80.75 93 LEU A O 1
ATOM 692 N N . VAL A 1 94 ? -2.731 -5.708 18.959 1.00 74.75 94 VAL A N 1
ATOM 693 C CA . VAL A 1 94 ? -4.050 -5.055 18.935 1.00 74.75 94 VAL A CA 1
ATOM 694 C C . VAL A 1 94 ? -4.616 -4.924 20.349 1.00 74.75 94 VAL A C 1
ATOM 696 O O . VAL A 1 94 ? -4.974 -3.821 20.759 1.00 74.75 94 VAL A O 1
ATOM 699 N N . VAL A 1 95 ? -4.615 -6.007 21.133 1.00 75.62 95 VAL A N 1
ATOM 700 C CA . VAL A 1 95 ? -5.106 -6.006 22.524 1.00 75.62 95 VAL A CA 1
ATOM 701 C C . VAL A 1 95 ? -4.309 -5.043 23.405 1.00 75.62 95 VAL A C 1
ATOM 703 O O . VAL A 1 95 ? -4.886 -4.285 24.186 1.00 75.62 95 VAL A O 1
ATOM 706 N N . THR A 1 96 ? -2.980 -5.037 23.273 1.00 78.19 96 THR A N 1
ATOM 707 C CA . THR A 1 96 ? -2.107 -4.116 24.016 1.00 78.19 96 THR A CA 1
ATOM 708 C C . THR A 1 96 ? -2.438 -2.667 23.680 1.00 78.19 96 THR A C 1
ATOM 710 O O . THR A 1 96 ? -2.509 -1.819 24.570 1.00 78.19 96 THR A O 1
ATOM 713 N N . GLN A 1 97 ? -2.691 -2.386 22.404 1.00 75.69 97 GLN A N 1
ATOM 714 C CA . GLN A 1 97 ? -3.005 -1.047 21.940 1.00 75.69 97 GLN A CA 1
ATOM 715 C C . GLN A 1 97 ? -4.401 -0.585 22.374 1.00 75.69 97 GLN A C 1
ATOM 717 O O . GLN A 1 97 ? -4.550 0.567 22.779 1.00 75.69 97 GLN A O 1
ATOM 722 N N . LEU A 1 98 ? -5.396 -1.478 22.368 1.00 73.06 98 LEU A N 1
ATOM 723 C CA . LEU A 1 98 ? -6.735 -1.219 22.904 1.00 73.06 98 LEU A CA 1
ATOM 724 C C . LEU A 1 98 ? -6.677 -0.862 24.386 1.00 73.06 98 LEU A C 1
ATOM 726 O O . LEU A 1 98 ? -7.132 0.210 24.770 1.00 73.06 98 LEU A O 1
ATOM 730 N N . ARG A 1 99 ? -6.026 -1.699 25.205 1.00 73.94 99 ARG A N 1
ATOM 731 C CA . ARG A 1 99 ? -5.822 -1.421 26.638 1.00 73.94 99 ARG A CA 1
ATOM 732 C C . ARG A 1 99 ? -5.078 -0.110 26.864 1.00 73.94 99 ARG A C 1
ATOM 734 O O . ARG A 1 99 ? -5.384 0.631 27.795 1.00 73.94 99 ARG A O 1
ATOM 741 N N . GLY A 1 100 ? -4.097 0.182 26.012 1.00 72.06 100 GLY A N 1
ATOM 742 C CA . GLY A 1 100 ? -3.387 1.452 26.016 1.00 72.06 100 GLY A CA 1
ATOM 743 C C . GLY A 1 100 ? -4.337 2.631 25.824 1.00 72.06 100 GLY A C 1
ATOM 744 O O . GLY A 1 100 ? -4.301 3.558 26.614 1.00 72.06 100 GLY A O 1
ATOM 745 N N . VAL A 1 101 ? -5.227 2.587 24.834 1.00 67.12 101 VAL A N 1
ATOM 746 C CA . VAL A 1 101 ? -6.172 3.683 24.564 1.00 67.12 101 VAL A CA 1
ATOM 747 C C . VAL A 1 101 ? -7.229 3.821 25.663 1.00 67.12 101 VAL A C 1
ATOM 749 O O . VAL A 1 101 ? -7.529 4.941 26.061 1.00 67.12 101 VAL A O 1
ATOM 752 N N . THR A 1 102 ? -7.745 2.714 26.198 1.00 67.50 102 THR A N 1
ATOM 753 C CA . THR A 1 102 ? -8.855 2.715 27.171 1.00 67.50 102 THR A CA 1
ATOM 754 C C . THR A 1 102 ? -8.411 2.989 28.613 1.00 67.50 102 THR A C 1
ATOM 756 O O . THR A 1 102 ? -9.212 3.423 29.436 1.00 67.50 102 THR A O 1
ATOM 759 N N . SER A 1 103 ? -7.126 2.786 28.931 1.00 66.81 103 SER A N 1
ATOM 760 C CA . SER A 1 103 ? -6.530 3.124 30.240 1.00 66.81 103 SER A CA 1
ATOM 761 C C . SER A 1 103 ? -6.071 4.582 30.360 1.00 66.81 103 SER A C 1
ATOM 763 O O . SER A 1 103 ? -5.735 5.051 31.451 1.00 66.81 103 SER A O 1
ATOM 765 N N . ILE A 1 104 ? -6.032 5.311 29.246 1.00 62.53 104 ILE A N 1
ATOM 766 C CA . ILE A 1 104 ? -5.599 6.701 29.191 1.00 62.53 104 ILE A CA 1
ATOM 767 C C . ILE A 1 104 ? -6.840 7.596 29.334 1.00 62.53 104 ILE A C 1
ATOM 769 O O . ILE A 1 104 ? -7.738 7.538 28.510 1.00 62.53 104 ILE A O 1
ATOM 773 N N . GLY A 1 105 ? -6.896 8.453 30.361 1.00 60.62 105 GLY A N 1
ATOM 774 C CA . GLY A 1 105 ? -8.005 9.412 30.511 1.00 60.62 105 GLY A CA 1
ATOM 775 C C . GLY A 1 105 ? -8.102 10.412 29.344 1.00 60.62 105 GLY A C 1
ATOM 776 O O . GLY A 1 105 ? -7.078 10.751 28.741 1.00 60.62 105 GLY A O 1
ATOM 777 N N . ASP A 1 106 ? -9.310 10.923 29.073 1.00 62.00 106 ASP A N 1
ATOM 778 C CA . ASP A 1 106 ? -9.718 11.690 27.875 1.00 62.00 106 ASP A CA 1
ATOM 779 C C . ASP A 1 106 ? -8.676 12.688 27.330 1.00 62.00 106 ASP A C 1
ATOM 781 O O . ASP A 1 106 ? -8.406 12.744 26.128 1.00 62.00 106 ASP A O 1
ATOM 785 N N . GLY A 1 107 ? -8.016 13.460 28.202 1.00 64.12 107 GLY A N 1
ATOM 786 C CA . GLY A 1 107 ? -7.035 14.475 27.792 1.00 64.12 107 GLY A CA 1
ATOM 787 C C . GLY A 1 107 ? -5.710 13.925 27.236 1.00 64.12 107 GLY A C 1
ATOM 788 O O . GLY A 1 107 ? -5.052 14.586 26.432 1.00 64.12 107 GLY A O 1
ATOM 789 N N . ARG A 1 108 ? -5.292 12.718 27.634 1.00 67.25 108 ARG A N 1
ATOM 790 C CA . ARG A 1 108 ? -4.048 12.086 27.151 1.00 67.25 108 ARG A CA 1
ATOM 791 C C . ARG A 1 108 ? -4.282 11.237 25.895 1.00 67.25 108 ARG A C 1
ATOM 793 O O . ARG A 1 108 ? -3.342 11.075 25.111 1.00 67.25 108 ARG A O 1
ATOM 800 N N . VAL A 1 109 ? -5.517 10.780 25.653 1.00 67.38 109 VAL A N 1
ATOM 801 C CA . VAL A 1 109 ? -5.904 10.066 24.422 1.00 67.38 109 VAL A CA 1
ATOM 802 C C . VAL A 1 109 ? -5.630 10.949 23.206 1.00 67.38 109 VAL A C 1
ATOM 804 O O . VAL A 1 109 ? -4.948 10.516 22.278 1.00 67.38 109 VAL A O 1
ATOM 807 N N . GLY A 1 110 ? -6.021 12.227 23.262 1.00 74.38 110 GLY A N 1
ATOM 808 C CA . GLY A 1 110 ? -5.785 13.187 22.177 1.00 74.38 110 GLY A CA 1
ATOM 809 C C . GLY A 1 110 ? -4.304 13.384 21.823 1.00 74.38 110 GLY A C 1
ATOM 810 O O . GLY A 1 110 ? -3.956 13.444 20.644 1.00 74.38 110 GLY A O 1
ATOM 811 N N . ILE A 1 111 ? -3.409 13.421 22.818 1.00 77.12 111 ILE A N 1
ATOM 812 C CA . ILE A 1 111 ? -1.958 13.555 22.585 1.00 77.12 111 ILE A CA 1
ATOM 813 C C . ILE A 1 111 ? -1.395 12.281 21.945 1.00 77.12 111 ILE A C 1
ATOM 815 O O . ILE A 1 111 ? -0.629 12.364 20.984 1.00 77.12 111 ILE A O 1
ATOM 819 N N . SER A 1 112 ? -1.784 11.104 22.446 1.00 72.81 112 SER A N 1
ATOM 820 C CA . SER A 1 112 ? -1.341 9.822 21.883 1.00 72.81 112 SER A CA 1
ATOM 821 C C . SER A 1 112 ? -1.809 9.638 20.435 1.00 72.81 112 SER A C 1
ATOM 823 O O . SER A 1 112 ? -1.011 9.262 19.576 1.00 72.81 112 SER A O 1
ATOM 825 N N . LEU A 1 113 ? -3.055 10.024 20.140 1.00 77.88 113 LEU A N 1
ATOM 826 C CA . LEU A 1 113 ? -3.607 10.040 18.792 1.00 77.88 113 LEU A CA 1
ATOM 827 C C . LEU A 1 113 ? -2.842 11.016 17.895 1.00 77.88 113 LEU A C 1
ATOM 829 O O . LEU A 1 113 ? -2.484 10.656 16.779 1.00 77.88 113 LEU A O 1
ATOM 833 N N . ALA A 1 114 ? -2.543 12.229 18.368 1.00 82.44 114 ALA A N 1
ATOM 834 C CA . ALA A 1 114 ? -1.793 13.213 17.590 1.00 82.44 114 ALA A CA 1
ATOM 835 C C . ALA A 1 114 ? -0.385 12.709 17.225 1.00 82.44 114 ALA A C 1
ATOM 837 O O . ALA A 1 114 ? 0.031 12.820 16.070 1.00 82.44 114 ALA A O 1
ATOM 838 N N . ILE A 1 115 ? 0.333 12.109 18.182 1.00 81.56 115 ILE A N 1
ATOM 839 C CA . ILE A 1 115 ? 1.660 11.519 17.949 1.00 81.56 115 ILE A CA 1
ATOM 840 C C . ILE A 1 115 ? 1.559 10.329 16.986 1.00 81.56 115 ILE A C 1
ATOM 842 O O . ILE A 1 115 ? 2.344 10.242 16.039 1.00 81.56 115 ILE A O 1
ATOM 846 N N . GLY A 1 116 ? 0.580 9.443 17.190 1.00 80.56 116 GLY A N 1
ATOM 847 C CA . GLY A 1 116 ? 0.332 8.283 16.333 1.00 80.56 116 GLY A CA 1
ATOM 848 C C . GLY A 1 116 ? 0.012 8.684 14.894 1.00 80.56 116 GLY A C 1
ATOM 849 O O . GLY A 1 116 ? 0.654 8.200 13.965 1.00 80.56 116 GLY A O 1
ATOM 850 N N . LEU A 1 117 ? -0.905 9.636 14.704 1.00 82.88 117 LEU A N 1
ATOM 851 C CA . LEU A 1 117 ? -1.264 10.180 13.394 1.00 82.88 117 LEU A CA 1
ATOM 852 C C . LEU A 1 117 ? -0.085 10.871 12.716 1.00 82.88 117 LEU A C 1
ATOM 854 O O . LEU A 1 117 ? 0.124 10.683 11.519 1.00 82.88 117 LEU A O 1
ATOM 858 N N . PHE A 1 118 ? 0.707 11.647 13.459 1.00 85.56 118 PHE A N 1
ATOM 859 C CA . PHE A 1 118 ? 1.894 12.286 12.904 1.00 85.56 118 PHE A CA 1
ATOM 860 C C . PHE A 1 118 ? 2.930 11.250 12.453 1.00 85.56 118 PHE A C 1
ATOM 862 O O . PHE A 1 118 ? 3.419 11.321 11.323 1.00 85.56 118 PHE A O 1
ATOM 869 N N . GLY A 1 119 ? 3.237 10.265 13.302 1.00 85.50 119 GLY A N 1
ATOM 870 C CA . GLY A 1 119 ? 4.163 9.178 12.983 1.00 85.50 119 GLY A CA 1
ATOM 871 C C . GLY A 1 119 ? 3.691 8.353 11.786 1.00 85.50 119 GLY A C 1
ATOM 872 O O . GLY A 1 119 ? 4.463 8.109 10.856 1.00 85.50 119 GLY A O 1
ATOM 873 N N . LEU A 1 120 ? 2.402 8.009 11.758 1.00 85.81 120 LEU A N 1
ATOM 874 C CA . LEU A 1 120 ? 1.759 7.331 10.638 1.00 85.81 120 LEU A CA 1
ATOM 875 C C . LEU A 1 120 ? 1.897 8.141 9.350 1.00 85.81 120 LEU A C 1
ATOM 877 O O . LEU A 1 120 ? 2.419 7.641 8.354 1.00 85.81 120 LEU A O 1
ATOM 881 N N . LEU A 1 121 ? 1.478 9.408 9.366 1.00 84.06 121 LEU A N 1
ATOM 882 C CA . LEU A 1 121 ? 1.531 10.276 8.196 1.00 84.06 121 LEU A CA 1
ATOM 883 C C . LEU A 1 121 ? 2.969 10.446 7.699 1.00 84.06 121 LEU A C 1
ATOM 885 O O . LEU A 1 121 ? 3.213 10.442 6.489 1.00 84.06 121 LEU A O 1
ATOM 889 N N . TRP A 1 122 ? 3.929 10.555 8.620 1.00 84.81 122 TRP A N 1
ATOM 890 C CA . TRP A 1 122 ? 5.343 10.668 8.298 1.00 84.81 122 TRP A CA 1
ATOM 891 C C . TRP A 1 122 ? 5.872 9.428 7.571 1.00 84.81 122 TRP A C 1
ATOM 893 O O . TRP A 1 122 ? 6.499 9.569 6.512 1.00 84.81 122 TRP A O 1
ATOM 903 N N . LEU A 1 123 ? 5.602 8.237 8.114 1.00 86.75 123 LEU A N 1
ATOM 904 C CA . LEU A 1 123 ? 6.062 6.956 7.575 1.00 86.75 123 LEU A CA 1
ATOM 905 C C . LEU A 1 123 ? 5.370 6.601 6.263 1.00 86.75 123 LEU A C 1
ATOM 907 O O . LEU A 1 123 ? 6.048 6.265 5.295 1.00 86.75 123 LEU A O 1
ATOM 911 N N . VAL A 1 124 ? 4.050 6.767 6.182 1.00 84.25 124 VAL A N 1
ATOM 912 C CA . VAL A 1 124 ? 3.276 6.520 4.957 1.00 84.25 124 VAL A CA 1
ATOM 913 C C . VAL A 1 124 ? 3.769 7.422 3.831 1.00 84.25 124 VAL A C 1
ATOM 915 O O . VAL A 1 124 ? 4.036 6.970 2.719 1.00 84.25 124 VAL A O 1
ATOM 918 N N . SER A 1 125 ? 4.002 8.699 4.125 1.00 83.31 125 SER A N 1
ATOM 919 C CA . SER A 1 125 ? 4.551 9.619 3.132 1.00 83.31 125 SER A CA 1
ATOM 920 C C . SER A 1 125 ? 5.978 9.236 2.702 1.00 83.31 125 SER A C 1
ATOM 922 O O . SER A 1 125 ? 6.361 9.494 1.560 1.00 83.31 125 SER A O 1
ATOM 924 N N . ASN A 1 126 ? 6.781 8.607 3.573 1.00 84.62 126 ASN A N 1
ATOM 925 C CA . ASN A 1 126 ? 8.084 8.046 3.190 1.00 84.62 126 ASN A CA 1
ATOM 926 C C . ASN A 1 126 ? 7.921 6.804 2.307 1.00 84.62 126 ASN A C 1
ATOM 928 O O . ASN A 1 126 ? 8.635 6.685 1.312 1.00 84.62 126 ASN A O 1
ATOM 932 N N . ALA A 1 127 ? 6.952 5.935 2.602 1.00 85.31 127 ALA A N 1
ATOM 933 C CA . ALA A 1 127 ? 6.637 4.755 1.799 1.00 85.31 127 ALA A CA 1
ATOM 934 C C . ALA A 1 127 ? 6.234 5.135 0.366 1.00 85.31 127 ALA A C 1
ATOM 936 O O . ALA A 1 127 ? 6.767 4.592 -0.608 1.00 85.31 127 ALA A O 1
ATOM 937 N N . PHE A 1 128 ? 5.374 6.144 0.210 1.00 84.25 128 PHE A N 1
ATOM 938 C CA . PHE A 1 128 ? 4.987 6.644 -1.109 1.00 84.25 128 PHE A CA 1
ATOM 939 C C . PHE A 1 128 ? 6.124 7.367 -1.829 1.00 84.25 128 PHE A C 1
ATOM 941 O O . PHE A 1 128 ? 6.301 7.167 -3.030 1.00 84.25 128 PHE A O 1
ATOM 948 N N . ASN A 1 129 ? 6.949 8.145 -1.122 1.00 84.31 129 ASN A N 1
ATOM 949 C CA . ASN A 1 129 ? 8.134 8.754 -1.728 1.00 84.31 129 ASN A CA 1
ATOM 950 C C . ASN A 1 129 ? 9.139 7.692 -2.215 1.00 84.31 129 ASN A C 1
ATOM 952 O O . ASN A 1 129 ? 9.633 7.776 -3.339 1.00 84.31 129 ASN A O 1
ATOM 956 N N . SER A 1 130 ? 9.377 6.654 -1.408 1.00 85.69 130 SER A N 1
ATOM 957 C CA . SER A 1 130 ? 10.184 5.489 -1.781 1.00 85.69 130 SER A CA 1
ATOM 958 C C . SER A 1 130 ? 9.603 4.780 -3.008 1.00 85.69 130 SER A C 1
ATOM 960 O O . SER A 1 130 ? 10.329 4.470 -3.949 1.00 85.69 130 SER A O 1
ATOM 962 N N . SER A 1 131 ? 8.276 4.623 -3.072 1.00 84.75 131 SER A N 1
ATOM 963 C CA . SER A 1 131 ? 7.588 3.990 -4.208 1.00 84.75 131 SER A CA 1
ATOM 964 C C . SER A 1 131 ? 7.778 4.777 -5.504 1.00 84.75 131 SER A C 1
ATOM 966 O O . SER A 1 131 ? 8.086 4.213 -6.554 1.00 84.75 131 SER A O 1
ATOM 968 N N . VAL A 1 132 ? 7.651 6.104 -5.437 1.00 82.88 132 VAL A N 1
ATOM 969 C CA . VAL A 1 132 ? 7.915 6.994 -6.575 1.00 82.88 132 VAL A CA 1
ATOM 970 C C . VAL A 1 132 ? 9.369 6.885 -7.023 1.00 82.88 132 VAL A C 1
ATOM 972 O O . VAL A 1 132 ? 9.630 6.806 -8.224 1.00 82.88 132 VAL A O 1
ATOM 975 N N . MET A 1 133 ? 10.307 6.855 -6.076 1.00 82.81 133 MET A N 1
ATOM 976 C CA . MET A 1 133 ? 11.728 6.694 -6.367 1.00 82.81 133 MET A CA 1
ATOM 977 C C . MET A 1 133 ? 12.009 5.348 -7.041 1.00 82.81 133 MET A C 1
ATOM 979 O O . MET A 1 133 ? 12.654 5.322 -8.085 1.00 82.81 133 MET A O 1
ATOM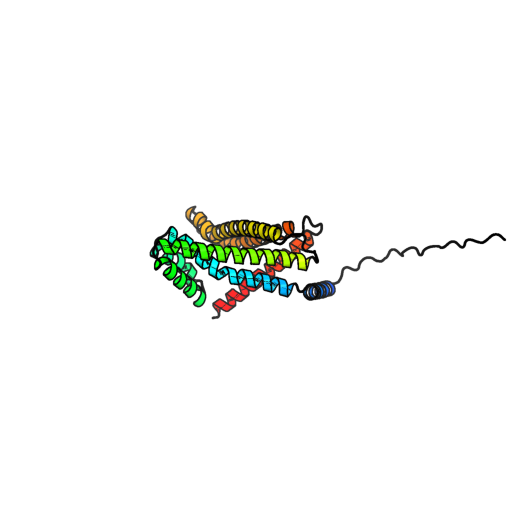 983 N N . ALA A 1 134 ? 11.451 4.251 -6.526 1.00 85.56 134 ALA A N 1
ATOM 984 C CA . ALA A 1 134 ? 11.586 2.918 -7.106 1.00 85.56 134 ALA A CA 1
ATOM 985 C C . ALA A 1 134 ? 11.065 2.863 -8.552 1.00 85.56 134 ALA A C 1
ATOM 987 O O . ALA A 1 134 ? 11.749 2.352 -9.440 1.00 85.56 134 ALA A O 1
ATOM 988 N N . ILE A 1 135 ? 9.902 3.468 -8.829 1.00 83.19 135 ILE A N 1
ATOM 989 C CA . ILE A 1 135 ? 9.357 3.560 -10.194 1.00 83.19 135 ILE A CA 1
ATOM 990 C C . ILE A 1 135 ? 10.296 4.358 -11.108 1.00 83.19 135 ILE A C 1
ATOM 992 O O . ILE A 1 135 ? 10.499 3.977 -12.261 1.00 83.19 135 ILE A O 1
ATOM 996 N N . ARG A 1 136 ? 10.877 5.462 -10.624 1.00 80.38 136 ARG A N 1
ATOM 997 C CA . ARG A 1 136 ? 11.810 6.287 -11.412 1.00 80.38 136 ARG A CA 1
ATOM 998 C C . ARG A 1 136 ? 13.121 5.564 -11.698 1.00 80.38 136 ARG A C 1
ATOM 1000 O O . ARG A 1 136 ? 13.569 5.609 -12.842 1.00 80.38 136 ARG A O 1
ATOM 1007 N N . ILE A 1 137 ? 13.675 4.872 -10.702 1.00 83.44 137 ILE A N 1
ATOM 1008 C CA . ILE A 1 137 ? 14.859 4.015 -10.828 1.00 83.44 137 ILE A CA 1
ATOM 1009 C C . ILE A 1 137 ? 14.614 2.943 -11.894 1.00 83.44 137 ILE A C 1
ATOM 1011 O O . ILE A 1 137 ? 15.397 2.829 -12.832 1.00 83.44 137 ILE A O 1
ATOM 1015 N N . ALA A 1 138 ? 13.472 2.248 -11.833 1.00 83.12 138 ALA A N 1
ATOM 1016 C CA . ALA A 1 138 ? 13.100 1.233 -12.821 1.00 83.12 138 ALA A CA 1
ATOM 1017 C C . ALA A 1 138 ? 12.946 1.784 -14.254 1.00 83.12 138 ALA A C 1
ATOM 1019 O O . ALA A 1 138 ? 13.027 1.031 -15.219 1.00 83.12 138 ALA A O 1
ATOM 1020 N N . HIS A 1 139 ? 12.722 3.094 -14.406 1.00 78.69 139 HIS A N 1
ATOM 1021 C CA . HIS A 1 139 ? 12.623 3.771 -15.704 1.00 78.69 139 HIS A CA 1
ATOM 1022 C C . HIS A 1 139 ? 13.874 4.574 -16.072 1.00 78.69 139 HIS A C 1
ATOM 1024 O O . HIS A 1 139 ? 13.812 5.354 -17.025 1.00 78.69 139 HIS A O 1
ATOM 1030 N N . ALA A 1 140 ? 14.964 4.447 -15.308 1.00 79.00 140 ALA A N 1
ATOM 1031 C CA . ALA A 1 140 ? 16.185 5.235 -15.463 1.00 79.00 140 ALA A CA 1
ATOM 1032 C C . ALA A 1 140 ? 15.921 6.755 -15.595 1.00 79.00 140 ALA A C 1
ATOM 1034 O O . ALA A 1 140 ? 16.623 7.471 -16.312 1.00 79.00 140 ALA A O 1
ATOM 1035 N N . ARG A 1 141 ? 14.880 7.277 -14.923 1.00 76.44 141 ARG A N 1
ATOM 1036 C CA . ARG A 1 141 ? 14.529 8.706 -14.967 1.00 76.44 141 ARG A CA 1
ATOM 1037 C C . ARG A 1 141 ? 15.132 9.445 -13.780 1.00 76.44 141 ARG A C 1
ATOM 1039 O O . ARG A 1 141 ? 14.943 9.044 -12.635 1.00 76.44 141 ARG A O 1
ATOM 1046 N N . ARG A 1 142 ? 15.778 10.584 -14.050 1.00 64.38 142 ARG A N 1
ATOM 1047 C CA . ARG A 1 142 ? 16.243 11.506 -13.001 1.00 64.38 142 ARG A CA 1
ATOM 1048 C C . ARG A 1 142 ? 15.057 12.081 -12.227 1.00 64.38 142 ARG A C 1
ATOM 1050 O O . ARG A 1 142 ? 13.977 12.275 -12.789 1.00 64.38 142 ARG A O 1
ATOM 1057 N N . SER A 1 143 ? 15.266 12.349 -10.940 1.00 59.34 143 SER A N 1
ATOM 1058 C CA . SER A 1 143 ? 14.267 12.989 -10.085 1.00 59.34 143 SER A CA 1
ATOM 1059 C C . SER A 1 143 ? 14.156 14.473 -10.466 1.00 59.34 143 SER A C 1
ATOM 1061 O O . SER A 1 143 ? 15.148 15.183 -10.323 1.00 59.34 143 SER A O 1
ATOM 1063 N N . PRO A 1 144 ? 13.012 14.962 -10.983 1.00 55.12 144 PRO A N 1
ATOM 1064 C CA . PRO A 1 144 ? 12.898 16.350 -11.424 1.00 55.12 144 PRO A CA 1
ATOM 1065 C C . PRO A 1 144 ? 12.363 17.289 -10.335 1.00 55.12 144 PRO A C 1
ATOM 1067 O O . PRO A 1 144 ? 12.188 18.471 -10.600 1.00 55.12 144 PRO A O 1
ATOM 1070 N N . HIS A 1 145 ? 12.048 16.775 -9.141 1.00 60.59 145 HIS A N 1
ATOM 1071 C CA . HIS A 1 145 ? 11.331 17.528 -8.115 1.00 60.59 145 HIS A CA 1
ATOM 1072 C C . HIS A 1 145 ? 12.220 17.847 -6.921 1.00 60.59 145 HIS A C 1
ATOM 1074 O O . HIS A 1 145 ? 12.943 16.992 -6.407 1.00 60.59 145 HIS A O 1
ATOM 1080 N N . ASN A 1 146 ? 12.075 19.074 -6.436 1.00 70.62 146 ASN A N 1
ATOM 1081 C CA . ASN A 1 146 ? 12.640 19.515 -5.170 1.00 70.62 146 ASN A CA 1
ATOM 1082 C C . ASN A 1 146 ? 12.004 18.680 -4.039 1.00 70.62 146 ASN A C 1
ATOM 1084 O O . ASN A 1 146 ? 10.834 18.297 -4.139 1.00 70.62 146 ASN A O 1
ATOM 1088 N N . TRP A 1 147 ? 12.741 18.423 -2.952 1.00 68.12 147 TRP A N 1
ATOM 1089 C CA . TRP A 1 147 ? 12.312 17.560 -1.832 1.00 68.12 147 TRP A CA 1
ATOM 1090 C C . TRP A 1 147 ? 10.872 17.839 -1.350 1.00 68.12 147 TRP A C 1
ATOM 1092 O O . TRP A 1 147 ? 10.082 16.915 -1.155 1.00 68.12 147 TRP A O 1
ATOM 1102 N N . VAL A 1 148 ? 10.489 19.119 -1.275 1.00 73.75 148 VAL A N 1
ATOM 1103 C CA . VAL A 1 148 ? 9.145 19.569 -0.870 1.00 73.75 148 VAL A CA 1
ATOM 1104 C C . VAL A 1 148 ? 8.051 19.116 -1.844 1.00 73.75 148 VAL A C 1
ATOM 1106 O O . VAL A 1 148 ? 7.005 18.625 -1.423 1.00 73.75 148 VAL A O 1
ATOM 1109 N N . GLN A 1 149 ? 8.274 19.237 -3.154 1.00 73.50 149 GLN A N 1
ATOM 1110 C CA . GLN A 1 149 ? 7.279 18.847 -4.156 1.00 73.50 149 GLN A CA 1
ATOM 1111 C C . GLN A 1 149 ? 7.083 17.325 -4.181 1.00 73.50 149 GLN A C 1
ATOM 1113 O O . GLN A 1 149 ? 5.952 16.854 -4.302 1.00 73.50 149 GLN A O 1
ATOM 1118 N N . GLY A 1 150 ? 8.167 16.561 -3.999 1.00 70.94 150 GLY A N 1
ATOM 1119 C CA . GLY A 1 150 ? 8.098 15.108 -3.824 1.00 70.94 150 GLY A CA 1
ATOM 1120 C C . GLY A 1 150 ? 7.263 14.721 -2.602 1.00 70.94 150 GLY A C 1
ATOM 1121 O O . GLY A 1 150 ? 6.415 13.833 -2.689 1.00 70.94 150 GLY A O 1
ATOM 1122 N N . ARG A 1 151 ? 7.419 15.451 -1.489 1.00 75.50 151 ARG A N 1
ATOM 1123 C CA . ARG A 1 151 ? 6.647 15.226 -0.261 1.00 75.50 151 ARG A CA 1
ATOM 1124 C C . ARG A 1 151 ? 5.159 15.534 -0.424 1.00 75.50 151 ARG A C 1
ATOM 1126 O O . ARG A 1 151 ? 4.333 14.726 -0.014 1.00 75.50 151 ARG A O 1
ATOM 1133 N N . ILE A 1 152 ? 4.809 16.654 -1.059 1.00 79.25 152 ILE A N 1
ATOM 1134 C CA . ILE A 1 152 ? 3.408 17.011 -1.352 1.00 79.25 152 ILE A CA 1
ATOM 1135 C C . ILE A 1 152 ? 2.770 15.968 -2.274 1.00 79.25 152 ILE A C 1
ATOM 1137 O O . ILE A 1 152 ? 1.627 15.564 -2.061 1.00 79.25 152 ILE A O 1
ATOM 1141 N N . PHE A 1 153 ? 3.501 15.511 -3.292 1.00 80.06 153 PHE A N 1
ATOM 1142 C CA . PHE A 1 153 ? 3.024 14.457 -4.179 1.00 80.06 153 PHE A CA 1
ATOM 1143 C C . PHE A 1 153 ? 2.783 13.146 -3.419 1.00 80.06 153 PHE A C 1
ATOM 1145 O O . PHE A 1 153 ? 1.725 12.541 -3.580 1.00 80.06 153 PHE A O 1
ATOM 1152 N N . ALA A 1 154 ? 3.715 12.750 -2.546 1.00 75.88 154 ALA A N 1
ATOM 1153 C CA . ALA A 1 154 ? 3.561 11.574 -1.697 1.00 75.88 154 ALA A CA 1
ATOM 1154 C C . ALA A 1 154 ? 2.339 11.687 -0.774 1.00 75.88 154 ALA A C 1
ATOM 1156 O O . ALA A 1 154 ? 1.565 10.745 -0.706 1.00 75.88 154 ALA A O 1
ATOM 1157 N N . LEU A 1 155 ? 2.101 12.844 -0.147 1.00 78.75 155 LEU A N 1
ATOM 1158 C CA . LEU A 1 155 ? 0.921 13.078 0.696 1.00 78.75 155 LEU A CA 1
ATOM 1159 C C . LEU A 1 155 ? -0.400 12.945 -0.076 1.00 78.75 155 LEU A C 1
ATOM 1161 O O . LEU A 1 155 ? -1.331 12.302 0.404 1.00 78.75 155 LEU A O 1
ATOM 1165 N N . LYS A 1 156 ? -0.483 13.506 -1.290 1.00 81.19 156 LYS A N 1
ATOM 1166 C CA . LYS A 1 156 ? -1.658 13.325 -2.163 1.00 81.19 156 LYS A CA 1
ATOM 1167 C C . LYS A 1 156 ? -1.868 11.851 -2.510 1.00 81.19 156 LYS A C 1
ATOM 1169 O O . LYS A 1 156 ? -3.002 11.383 -2.537 1.00 81.19 156 LYS A O 1
ATOM 1174 N N . LEU A 1 157 ? -0.775 11.128 -2.752 1.00 79.19 157 LEU A N 1
ATOM 1175 C CA . LEU A 1 157 ? -0.801 9.697 -3.029 1.00 79.19 157 LEU A CA 1
ATOM 1176 C C . LEU A 1 157 ? -1.306 8.897 -1.827 1.00 79.19 157 LEU A C 1
ATOM 1178 O O . LEU A 1 157 ? -2.156 8.031 -2.007 1.00 79.19 157 LEU A O 1
ATOM 1182 N N . SER A 1 158 ? -0.863 9.250 -0.619 1.00 77.81 158 SER A N 1
ATOM 1183 C CA . SER A 1 158 ? -1.358 8.685 0.637 1.00 77.81 158 SER A CA 1
ATOM 1184 C C . SER A 1 158 ? -2.858 8.891 0.805 1.00 77.81 158 SER A C 1
ATOM 1186 O O . SER A 1 158 ? -3.561 7.949 1.150 1.00 77.81 158 SER A O 1
ATOM 1188 N N . ALA A 1 159 ? -3.367 10.095 0.527 1.00 79.50 159 ALA A N 1
ATOM 1189 C CA . ALA A 1 159 ? -4.793 10.396 0.650 1.00 79.50 159 ALA A CA 1
ATOM 1190 C C . ALA A 1 159 ? -5.647 9.570 -0.328 1.00 79.50 159 ALA A C 1
ATOM 1192 O O . ALA A 1 159 ? -6.659 8.994 0.065 1.00 79.50 159 ALA A O 1
ATOM 1193 N N . VAL A 1 160 ? -5.214 9.460 -1.590 1.00 81.75 160 VAL A N 1
ATOM 1194 C CA . VAL A 1 160 ? -5.896 8.622 -2.592 1.00 81.75 160 VAL A CA 1
ATOM 1195 C C . VAL A 1 160 ? -5.820 7.146 -2.215 1.00 81.75 160 VAL A C 1
ATOM 1197 O O . VAL A 1 160 ? -6.825 6.446 -2.294 1.00 81.75 160 V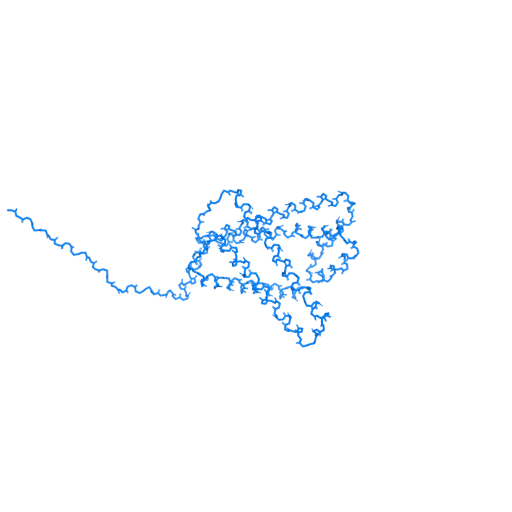AL A O 1
ATOM 1200 N N . ALA A 1 161 ? -4.656 6.669 -1.772 1.00 77.38 161 ALA A N 1
ATOM 1201 C CA . ALA A 1 161 ? -4.499 5.291 -1.329 1.00 77.38 161 ALA A CA 1
ATOM 1202 C C . ALA A 1 161 ? -5.398 4.978 -0.130 1.00 77.38 161 ALA A C 1
ATOM 1204 O O . ALA A 1 161 ? -6.033 3.934 -0.123 1.00 77.38 161 ALA A O 1
ATOM 1205 N N . MET A 1 162 ? -5.513 5.893 0.835 1.00 79.31 162 MET A N 1
ATOM 1206 C CA . MET A 1 162 ? -6.406 5.732 1.980 1.00 79.31 162 MET A CA 1
ATOM 1207 C C . MET A 1 162 ? -7.869 5.630 1.538 1.00 79.31 162 MET A C 1
ATOM 1209 O O . MET A 1 162 ? -8.550 4.696 1.944 1.00 79.31 162 MET A O 1
ATOM 1213 N N . MET A 1 163 ? -8.320 6.500 0.626 1.00 80.06 163 MET A N 1
ATOM 1214 C CA . MET A 1 163 ? -9.664 6.419 0.041 1.00 80.06 163 MET A CA 1
ATOM 1215 C C . MET A 1 163 ? -9.910 5.076 -0.664 1.00 80.06 163 MET A C 1
ATOM 1217 O O . MET A 1 163 ? -10.940 4.445 -0.438 1.00 80.06 163 MET A O 1
ATOM 1221 N N . VAL A 1 164 ? -8.966 4.613 -1.492 1.00 79.31 164 VAL A N 1
ATOM 1222 C CA . VAL A 1 164 ? -9.093 3.319 -2.181 1.00 79.31 164 VAL A CA 1
ATOM 1223 C C . VAL A 1 164 ? -9.118 2.167 -1.181 1.00 79.31 164 VAL A C 1
ATOM 1225 O O . VAL A 1 164 ? -9.961 1.286 -1.308 1.00 79.31 164 VAL A O 1
ATOM 1228 N N . THR A 1 165 ? -8.246 2.177 -0.173 1.00 76.50 165 THR A N 1
ATOM 1229 C CA . THR A 1 165 ? -8.224 1.156 0.878 1.00 76.50 165 THR A CA 1
ATOM 1230 C C . THR A 1 165 ? -9.547 1.118 1.636 1.00 76.50 165 THR A C 1
ATOM 1232 O O . THR A 1 165 ? -10.074 0.033 1.847 1.00 76.50 165 THR A O 1
ATOM 1235 N N . THR A 1 166 ? -10.143 2.265 1.973 1.00 77.31 166 THR A N 1
ATOM 1236 C CA . THR A 1 166 ? -11.476 2.314 2.595 1.00 77.31 166 THR A CA 1
ATOM 1237 C C . THR A 1 166 ? -12.544 1.683 1.701 1.00 77.31 166 THR A C 1
ATOM 1239 O O . THR A 1 166 ? -13.327 0.867 2.180 1.00 77.31 166 THR A O 1
ATOM 1242 N N . VAL A 1 167 ? -12.555 1.995 0.400 1.00 81.25 167 VAL A N 1
ATOM 1243 C CA . VAL A 1 167 ? -13.490 1.383 -0.564 1.00 81.25 167 VAL A CA 1
ATOM 1244 C C . VAL A 1 167 ? -13.275 -0.129 -0.667 1.00 81.25 167 VAL A C 1
ATOM 1246 O O . VAL A 1 167 ? -14.243 -0.883 -0.712 1.00 81.25 167 VAL A O 1
ATOM 1249 N N . VAL A 1 168 ? -12.020 -0.584 -0.665 1.00 79.06 168 VAL A N 1
ATOM 1250 C CA . VAL A 1 168 ? -11.675 -2.011 -0.683 1.00 79.06 168 VAL A CA 1
ATOM 1251 C C . VAL A 1 168 ? -12.156 -2.705 0.589 1.00 79.06 168 VAL A C 1
ATOM 1253 O O . VAL A 1 168 ? -12.818 -3.731 0.488 1.00 79.06 168 VAL A O 1
ATOM 1256 N N . ILE A 1 169 ? -11.871 -2.149 1.771 1.00 75.69 169 ILE A N 1
ATOM 1257 C CA . ILE A 1 169 ? -12.309 -2.704 3.060 1.00 75.69 169 ILE A CA 1
ATOM 1258 C C . ILE A 1 169 ? -13.834 -2.795 3.099 1.00 75.69 169 ILE A C 1
ATOM 1260 O O . ILE A 1 169 ? -14.374 -3.846 3.432 1.00 75.69 169 ILE A O 1
ATOM 1264 N N . TRP A 1 170 ? -14.535 -1.736 2.692 1.00 78.62 170 TRP A N 1
ATOM 1265 C CA . TRP A 1 170 ? -15.993 -1.742 2.615 1.00 78.62 170 TRP A CA 1
ATOM 1266 C C . TRP A 1 170 ? -16.514 -2.803 1.634 1.00 78.62 170 TRP A C 1
ATOM 1268 O O . TRP A 1 170 ? -17.398 -3.581 1.983 1.00 78.62 170 TRP A O 1
ATOM 1278 N N . GLY A 1 171 ? -15.926 -2.901 0.438 1.00 74.38 171 GLY A N 1
ATOM 1279 C CA . GLY A 1 171 ? -16.289 -3.904 -0.568 1.00 74.38 171 GLY A CA 1
ATOM 1280 C C . GLY A 1 171 ? -15.997 -5.346 -0.136 1.00 74.38 171 GLY A C 1
ATOM 1281 O O . GLY A 1 171 ? -16.663 -6.280 -0.574 1.00 74.38 171 GLY A O 1
ATOM 1282 N N . VAL A 1 172 ? -15.004 -5.544 0.729 1.00 73.44 172 VAL A N 1
ATOM 1283 C CA . VAL A 1 172 ? -14.666 -6.857 1.281 1.00 73.44 172 VAL A CA 1
ATOM 1284 C C . VAL A 1 172 ? -15.591 -7.202 2.444 1.00 73.44 172 VAL A C 1
ATOM 1286 O O . VAL A 1 172 ? -16.152 -8.289 2.437 1.00 73.44 172 VAL A O 1
ATOM 1289 N N . ILE A 1 173 ? -15.774 -6.310 3.414 1.00 73.12 173 ILE A N 1
ATOM 1290 C CA . ILE A 1 173 ? -16.431 -6.624 4.692 1.00 73.12 173 ILE A CA 1
ATOM 1291 C C . ILE A 1 173 ? -17.923 -6.287 4.662 1.00 73.12 173 ILE A C 1
ATOM 1293 O O . ILE A 1 173 ? -18.756 -7.135 4.959 1.00 73.12 173 ILE A O 1
ATOM 1297 N N . ALA A 1 174 ? -18.274 -5.055 4.297 1.00 75.12 174 ALA A N 1
ATOM 1298 C CA . ALA A 1 174 ? -19.634 -4.539 4.446 1.00 75.12 174 ALA A CA 1
ATOM 1299 C C . ALA A 1 174 ? -20.542 -4.891 3.259 1.00 75.12 174 ALA A C 1
ATOM 1301 O O . ALA A 1 174 ? -21.719 -5.186 3.448 1.00 75.12 174 ALA A O 1
ATOM 1302 N N . PHE A 1 175 ? -20.007 -4.890 2.037 1.00 76.69 175 PHE A N 1
ATOM 1303 C CA . PHE A 1 175 ? -20.776 -5.164 0.820 1.00 76.69 175 PHE A CA 1
ATOM 1304 C C . PHE A 1 175 ? -21.492 -6.536 0.812 1.00 76.69 175 PHE A C 1
ATOM 1306 O O . PHE A 1 175 ? -22.682 -6.564 0.487 1.00 76.69 175 PHE A O 1
ATOM 1313 N N . PRO A 1 176 ? -20.867 -7.660 1.224 1.00 70.62 176 PRO A N 1
ATOM 1314 C CA . PRO A 1 176 ? -21.582 -8.928 1.379 1.00 70.62 176 PRO A CA 1
ATOM 1315 C C . PRO A 1 176 ? -22.737 -8.817 2.380 1.00 70.62 176 PRO A C 1
ATOM 1317 O O . PRO A 1 176 ? -23.858 -9.183 2.047 1.00 70.62 176 PRO A O 1
ATOM 1320 N N . ASN A 1 177 ? -22.502 -8.209 3.547 1.00 73.56 177 ASN A N 1
ATOM 1321 C CA . ASN A 1 177 ? -23.519 -8.058 4.593 1.00 73.56 177 ASN A CA 1
ATOM 1322 C C . ASN A 1 177 ? -24.725 -7.242 4.100 1.00 73.56 177 ASN A C 1
ATOM 1324 O O . ASN A 1 177 ? -25.869 -7.570 4.407 1.00 73.56 177 ASN A O 1
ATOM 1328 N N . THR A 1 178 ? -24.493 -6.205 3.284 1.00 76.19 178 THR A N 1
ATOM 1329 C CA . THR A 1 178 ? -25.581 -5.420 2.676 1.00 76.19 178 THR A CA 1
ATOM 1330 C C . THR A 1 178 ? -26.385 -6.207 1.641 1.00 76.19 178 THR A C 1
ATOM 1332 O O . THR A 1 178 ? -27.587 -5.989 1.518 1.00 76.19 178 THR A O 1
ATOM 1335 N N . LEU A 1 179 ? -25.751 -7.129 0.909 1.00 73.25 179 LEU A N 1
ATOM 1336 C CA . LEU A 1 179 ? -26.431 -7.983 -0.069 1.00 73.25 179 LEU A CA 1
ATOM 1337 C C . LEU A 1 179 ? -27.213 -9.109 0.610 1.00 73.25 179 LEU A C 1
ATOM 1339 O O . LEU A 1 179 ? -28.321 -9.432 0.181 1.00 73.25 179 LEU A O 1
ATOM 1343 N N . GLU A 1 180 ? -26.673 -9.656 1.697 1.00 73.25 180 GLU A N 1
ATOM 1344 C CA . GLU A 1 180 ? -27.363 -10.619 2.554 1.00 73.25 180 GLU A CA 1
ATOM 1345 C C . GLU A 1 180 ? -28.605 -9.988 3.195 1.00 73.25 180 GLU A C 1
ATOM 1347 O O . GLU A 1 180 ? -29.696 -10.548 3.093 1.00 73.25 180 GLU A O 1
ATOM 1352 N N . ALA A 1 181 ? -28.481 -8.775 3.748 1.00 75.56 181 ALA A N 1
ATOM 1353 C CA . ALA A 1 181 ? -29.612 -8.014 4.284 1.00 75.56 181 ALA A CA 1
ATOM 1354 C C . ALA A 1 181 ? -30.663 -7.653 3.214 1.00 75.56 181 ALA A C 1
ATOM 1356 O O . ALA A 1 181 ? -31.844 -7.514 3.529 1.00 75.56 181 ALA A O 1
ATOM 1357 N N . ALA A 1 182 ? -30.253 -7.530 1.948 1.00 79.94 182 ALA A N 1
ATOM 1358 C CA . ALA A 1 182 ? -31.146 -7.310 0.810 1.00 79.94 182 ALA A CA 1
ATOM 1359 C C . ALA A 1 182 ? -31.805 -8.602 0.274 1.00 79.94 182 ALA A C 1
ATOM 1361 O O . ALA A 1 182 ? -32.576 -8.531 -0.683 1.00 79.94 182 ALA A O 1
ATOM 1362 N N . GLY A 1 183 ? -31.530 -9.769 0.875 1.00 77.56 183 GLY A N 1
ATOM 1363 C CA . GLY A 1 183 ? -32.180 -11.046 0.553 1.00 77.56 183 GLY A CA 1
ATOM 1364 C C . GLY A 1 183 ? -31.446 -11.931 -0.463 1.00 77.56 183 GLY A C 1
ATOM 1365 O O . GLY A 1 183 ? -32.019 -12.908 -0.941 1.00 77.56 183 GLY A O 1
ATOM 1366 N N . PHE A 1 184 ? -30.187 -11.637 -0.804 1.00 73.81 184 PHE A N 1
ATOM 1367 C CA . PHE A 1 184 ? -29.378 -12.461 -1.714 1.00 73.81 184 PHE A CA 1
ATOM 1368 C C . PHE A 1 184 ? -28.576 -13.529 -0.946 1.00 73.81 184 PHE A C 1
ATOM 1370 O O . PHE A 1 184 ? -27.354 -13.434 -0.855 1.00 73.81 184 PHE A O 1
ATOM 1377 N N . THR A 1 185 ? -29.233 -14.537 -0.363 1.00 66.31 185 THR A N 1
ATOM 1378 C CA . THR A 1 185 ? -28.578 -15.410 0.637 1.00 66.31 185 THR A CA 1
ATOM 1379 C C . THR A 1 185 ? -27.946 -16.694 0.081 1.00 66.31 185 THR A C 1
ATOM 1381 O O . THR A 1 185 ? -26.808 -16.991 0.440 1.00 66.31 185 THR A O 1
ATOM 1384 N N . ASP A 1 186 ? -28.601 -17.429 -0.829 1.00 67.94 186 ASP A N 1
ATOM 1385 C CA . ASP A 1 186 ? -28.217 -18.847 -1.020 1.00 67.94 186 ASP A CA 1
ATOM 1386 C C . ASP A 1 186 ? -27.499 -19.143 -2.347 1.00 67.94 186 ASP A C 1
ATOM 1388 O O . ASP A 1 186 ? -26.509 -19.872 -2.380 1.00 67.94 186 ASP A O 1
ATOM 1392 N N . GLY A 1 187 ? -27.945 -18.548 -3.458 1.00 72.25 187 GLY A N 1
ATOM 1393 C CA . GLY A 1 187 ? -27.328 -18.774 -4.775 1.00 72.25 187 GLY A CA 1
ATOM 1394 C C . GLY A 1 187 ? -26.166 -17.829 -5.100 1.00 72.25 187 GLY A C 1
ATOM 1395 O O . GLY A 1 187 ? -25.299 -18.165 -5.904 1.00 72.25 187 GLY A O 1
ATOM 1396 N N . ALA A 1 188 ? -26.148 -16.637 -4.495 1.00 70.81 188 ALA A N 1
ATOM 1397 C CA . ALA A 1 188 ? -25.216 -15.562 -4.842 1.00 70.81 188 ALA A CA 1
ATOM 1398 C C . ALA A 1 188 ? -23.942 -15.548 -3.981 1.00 70.81 188 ALA A C 1
ATOM 1400 O O . ALA A 1 188 ? -22.903 -15.107 -4.467 1.00 70.81 188 ALA A O 1
ATOM 1401 N N . ARG A 1 189 ? -23.988 -16.064 -2.742 1.00 72.31 189 ARG A N 1
ATOM 1402 C CA . ARG A 1 189 ? -22.857 -16.073 -1.795 1.00 72.31 189 ARG A CA 1
ATOM 1403 C C . ARG A 1 189 ? -21.539 -16.598 -2.396 1.00 72.31 189 ARG A C 1
ATOM 1405 O O . ARG A 1 189 ? -20.562 -15.851 -2.355 1.00 72.31 189 ARG A O 1
ATOM 1412 N N . PRO A 1 190 ? -21.477 -17.788 -3.033 1.00 78.31 190 PRO A N 1
ATOM 1413 C CA . PRO A 1 190 ? -20.216 -18.282 -3.596 1.00 78.31 190 PRO A CA 1
ATOM 1414 C C . PRO A 1 190 ? -19.680 -17.395 -4.731 1.00 78.31 190 PRO A C 1
ATOM 1416 O O . PRO A 1 190 ? -18.470 -17.242 -4.881 1.00 78.31 190 PRO A O 1
ATOM 1419 N N . TRP A 1 191 ? -20.558 -16.749 -5.505 1.00 78.06 191 TRP A N 1
ATOM 1420 C CA . TRP A 1 191 ? -20.149 -15.799 -6.544 1.00 78.06 191 TRP A CA 1
ATOM 1421 C C . TRP A 1 191 ? -19.642 -14.478 -5.960 1.00 78.06 191 TRP A C 1
ATOM 1423 O O . TRP A 1 191 ? -18.687 -13.907 -6.486 1.00 78.06 191 TRP A O 1
ATOM 1433 N N . LEU A 1 192 ? -20.241 -14.006 -4.862 1.00 74.31 192 LEU A N 1
ATOM 1434 C CA . LEU A 1 192 ? -19.800 -12.812 -4.136 1.00 74.31 192 LEU A CA 1
ATOM 1435 C C . LEU A 1 192 ? -18.431 -13.021 -3.478 1.00 74.31 192 LEU A C 1
ATOM 1437 O O . LEU A 1 192 ? -17.573 -12.140 -3.526 1.00 74.31 192 LEU A O 1
ATOM 1441 N N . GLU A 1 193 ? -18.186 -14.205 -2.927 1.00 74.00 193 GLU A N 1
ATOM 1442 C CA . GLU A 1 193 ? -16.873 -14.580 -2.402 1.00 74.00 193 GLU A CA 1
ATOM 1443 C C . GLU A 1 193 ? -15.837 -14.723 -3.526 1.00 74.00 193 GLU A C 1
ATOM 1445 O O . GLU A 1 193 ? -14.715 -14.222 -3.406 1.00 74.00 193 GLU A O 1
ATOM 1450 N N . ALA A 1 194 ? -16.223 -15.319 -4.659 1.00 80.31 194 ALA A N 1
ATOM 1451 C CA . ALA A 1 194 ? -15.345 -15.477 -5.814 1.00 80.31 194 ALA A CA 1
ATOM 1452 C C . ALA A 1 194 ? -14.972 -14.140 -6.476 1.00 80.31 194 ALA A C 1
ATOM 1454 O O . ALA A 1 194 ? -13.826 -13.975 -6.892 1.00 80.31 194 ALA A O 1
ATOM 1455 N N . ILE A 1 195 ? -15.895 -13.170 -6.570 1.00 81.50 195 ILE A N 1
ATOM 1456 C CA . ILE A 1 195 ? -15.639 -11.869 -7.216 1.00 81.50 195 ILE A CA 1
ATOM 1457 C C . ILE A 1 195 ? -14.819 -10.913 -6.339 1.00 81.50 195 ILE A C 1
ATOM 1459 O O . ILE A 1 195 ? -14.176 -9.997 -6.862 1.00 81.50 195 ILE A O 1
ATOM 1463 N N . ARG A 1 196 ? -14.776 -11.153 -5.021 1.00 76.19 196 ARG A N 1
ATOM 1464 C CA . ARG A 1 196 ? -14.037 -10.335 -4.050 1.00 76.19 196 ARG A CA 1
ATOM 1465 C C . ARG A 1 196 ? -12.551 -10.227 -4.404 1.00 76.19 196 ARG A C 1
ATOM 1467 O O . ARG A 1 196 ? -12.021 -9.121 -4.489 1.00 76.19 196 ARG A O 1
ATOM 1474 N N . TRP A 1 197 ? -11.875 -11.348 -4.658 1.00 77.00 197 TRP A N 1
ATOM 1475 C CA . TRP A 1 197 ? -10.436 -11.360 -4.957 1.00 77.00 197 TRP A CA 1
ATOM 1476 C C . TRP A 1 197 ? -10.077 -10.684 -6.295 1.00 77.00 197 TRP A C 1
ATOM 1478 O O . TRP A 1 197 ? -9.181 -9.833 -6.302 1.00 77.00 197 TRP A O 1
ATOM 1488 N N . PRO A 1 198 ? -10.782 -10.958 -7.414 1.00 82.00 198 PRO A N 1
ATOM 1489 C CA . PRO A 1 198 ? -10.641 -10.191 -8.648 1.00 82.00 198 PRO A CA 1
ATOM 1490 C C . PRO A 1 198 ? -10.890 -8.694 -8.462 1.00 82.00 198 PRO A C 1
ATOM 1492 O O . PRO A 1 198 ? -10.129 -7.891 -8.995 1.00 82.00 198 PRO A O 1
ATOM 1495 N N . MET A 1 199 ? -11.911 -8.300 -7.694 1.00 81.88 199 MET A N 1
ATOM 1496 C CA . MET A 1 199 ? -12.203 -6.891 -7.421 1.00 81.88 199 MET A CA 1
ATOM 1497 C C . MET A 1 199 ? -11.031 -6.205 -6.711 1.00 81.88 199 MET A C 1
ATOM 1499 O O . MET A 1 199 ? -10.591 -5.141 -7.149 1.00 81.88 199 MET A O 1
ATOM 1503 N N . VAL A 1 200 ? -10.477 -6.829 -5.666 1.00 79.56 200 VAL A N 1
ATOM 1504 C CA . VAL A 1 200 ? -9.288 -6.321 -4.960 1.00 79.56 200 VAL A CA 1
ATOM 1505 C C . VAL A 1 200 ? -8.107 -6.191 -5.920 1.00 79.56 200 VAL A C 1
ATOM 1507 O O . VAL A 1 200 ? -7.450 -5.150 -5.951 1.00 79.56 200 VAL A O 1
ATOM 1510 N N . LEU A 1 201 ? -7.862 -7.209 -6.750 1.00 81.00 201 LEU A N 1
ATOM 1511 C CA . LEU A 1 201 ? -6.775 -7.181 -7.725 1.00 81.00 201 LEU A CA 1
ATOM 1512 C C . LEU A 1 201 ? -6.963 -6.069 -8.765 1.00 81.00 201 LEU A C 1
ATOM 1514 O O . LEU A 1 201 ? -5.998 -5.376 -9.090 1.00 81.00 201 LEU A O 1
ATOM 1518 N N . VAL A 1 202 ? -8.182 -5.860 -9.268 1.00 82.94 202 VAL A N 1
ATOM 1519 C CA . VAL A 1 202 ? -8.501 -4.779 -10.211 1.00 82.94 202 VAL A CA 1
ATOM 1520 C C . VAL A 1 202 ? -8.287 -3.419 -9.555 1.00 82.94 202 VAL A C 1
ATOM 1522 O O . VAL A 1 202 ? -7.595 -2.584 -10.132 1.00 82.94 202 VAL A O 1
ATOM 1525 N N . LEU A 1 203 ? -8.799 -3.198 -8.342 1.00 81.38 203 LEU A N 1
ATOM 1526 C CA . LEU A 1 203 ? -8.640 -1.931 -7.623 1.00 81.38 203 LEU A CA 1
ATOM 1527 C C . LEU A 1 203 ? -7.168 -1.634 -7.306 1.00 81.38 203 LEU A C 1
ATOM 1529 O O . LEU A 1 203 ? -6.694 -0.525 -7.559 1.00 81.38 203 LEU A O 1
ATOM 1533 N N . ALA A 1 204 ? -6.410 -2.628 -6.842 1.00 78.44 204 ALA A N 1
ATOM 1534 C CA . ALA A 1 204 ? -4.974 -2.495 -6.606 1.00 78.44 204 ALA A CA 1
ATOM 1535 C C . ALA A 1 204 ? -4.211 -2.199 -7.911 1.00 78.44 204 ALA A C 1
ATOM 1537 O O . ALA A 1 204 ? -3.380 -1.286 -7.969 1.00 78.44 204 ALA A O 1
ATOM 1538 N N . SER A 1 205 ? -4.546 -2.915 -8.988 1.00 79.62 205 SER A N 1
ATOM 1539 C CA . SER A 1 205 ? -3.972 -2.716 -10.323 1.00 79.62 205 SER A CA 1
ATOM 1540 C C . SER A 1 205 ? -4.289 -1.334 -10.887 1.00 79.62 205 SER A C 1
ATOM 1542 O O . SER A 1 205 ? -3.420 -0.704 -11.490 1.00 79.62 205 SER A O 1
ATOM 1544 N N . MET A 1 206 ? -5.507 -0.828 -10.676 1.00 80.44 206 MET A N 1
ATOM 1545 C CA . MET A 1 206 ? -5.920 0.518 -11.073 1.00 80.44 206 MET A CA 1
ATOM 1546 C C . MET A 1 206 ? -5.178 1.587 -10.275 1.00 80.44 206 MET A C 1
ATOM 1548 O O . MET A 1 206 ? -4.681 2.535 -10.879 1.00 80.44 206 MET A O 1
ATOM 1552 N N . SER A 1 207 ? -5.015 1.414 -8.962 1.00 78.38 207 SER A N 1
ATOM 1553 C CA . SER A 1 207 ? -4.214 2.308 -8.116 1.00 78.38 207 SER A CA 1
ATOM 1554 C C . SER A 1 207 ? -2.763 2.379 -8.578 1.00 78.38 207 SER A C 1
ATOM 1556 O O . SER A 1 207 ? -2.240 3.466 -8.825 1.00 78.38 207 SER A O 1
ATOM 1558 N N . LEU A 1 208 ? -2.115 1.237 -8.811 1.00 77.44 208 LEU A N 1
ATOM 1559 C CA . LEU A 1 208 ? -0.754 1.192 -9.352 1.00 77.44 208 LEU A CA 1
ATOM 1560 C C . LEU A 1 208 ? -0.697 1.763 -10.789 1.00 77.44 208 LEU A C 1
ATOM 1562 O O . LEU A 1 208 ? 0.218 2.502 -11.177 1.00 77.44 208 LEU A O 1
ATOM 1566 N N . GLY A 1 209 ? -1.748 1.485 -11.562 1.00 78.38 209 GLY A N 1
ATOM 1567 C CA . GLY A 1 209 ? -2.099 2.049 -12.866 1.00 78.38 209 GLY A CA 1
ATOM 1568 C C . GLY A 1 209 ? -2.312 3.572 -12.862 1.00 78.38 209 GLY A C 1
ATOM 1569 O O . GLY A 1 209 ? -2.109 4.255 -13.875 1.00 78.38 209 GLY A O 1
ATOM 1570 N N . TRP A 1 210 ? -2.613 4.155 -11.718 1.00 78.69 210 TRP A N 1
ATOM 1571 C CA . TRP A 1 210 ? -2.733 5.591 -11.555 1.00 78.69 210 TRP A CA 1
ATOM 1572 C C . TRP A 1 210 ? -1.400 6.198 -11.110 1.00 78.69 210 TRP A C 1
ATOM 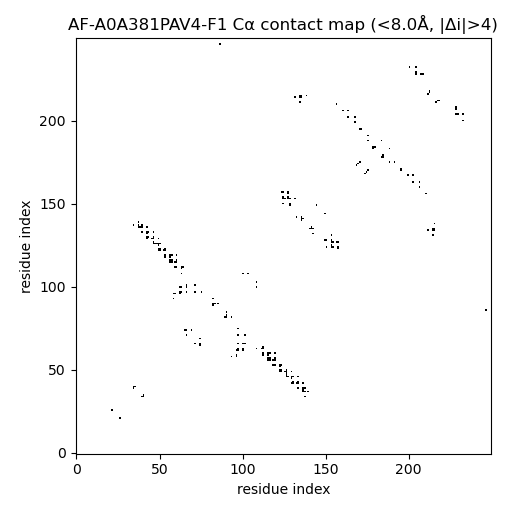1574 O O . TRP A 1 210 ? -0.884 7.089 -11.791 1.00 78.69 210 TRP A O 1
ATOM 1584 N N . ILE A 1 211 ? -0.757 5.618 -10.088 1.00 78.56 211 ILE A N 1
ATOM 1585 C CA . ILE A 1 211 ? 0.558 6.038 -9.569 1.00 78.56 211 ILE A CA 1
ATOM 1586 C C . ILE A 1 211 ? 1.585 6.114 -10.697 1.00 78.56 211 ILE A C 1
ATOM 1588 O O . ILE A 1 211 ? 2.200 7.154 -10.926 1.00 78.56 211 ILE A O 1
ATOM 1592 N N . TYR A 1 212 ? 1.748 5.037 -11.465 1.00 77.31 212 TYR A N 1
ATOM 1593 C CA . TYR A 1 212 ? 2.763 5.023 -12.517 1.00 77.31 212 TYR A CA 1
ATOM 1594 C C . TYR A 1 212 ? 2.423 5.998 -13.659 1.00 77.31 212 TYR A C 1
ATOM 1596 O O . TYR A 1 212 ? 3.340 6.555 -14.260 1.00 77.31 212 TYR A O 1
ATOM 1604 N N . ARG A 1 213 ? 1.141 6.307 -13.920 1.00 78.19 213 ARG A N 1
ATOM 1605 C CA . ARG A 1 213 ? 0.757 7.318 -14.924 1.00 78.19 213 ARG A CA 1
ATOM 1606 C C . ARG A 1 213 ? 1.195 8.701 -14.457 1.00 78.19 213 ARG A C 1
ATOM 1608 O O . ARG A 1 213 ? 1.719 9.464 -15.261 1.00 78.19 213 ARG A O 1
ATOM 1615 N N . MET A 1 214 ? 1.013 8.996 -13.173 1.00 77.62 214 MET A N 1
ATOM 1616 C CA . MET A 1 214 ? 1.439 10.259 -12.573 1.00 77.62 214 MET A CA 1
ATOM 1617 C C . MET A 1 214 ? 2.968 10.394 -12.521 1.00 77.62 214 MET A C 1
ATOM 1619 O O . MET A 1 214 ? 3.496 11.476 -12.756 1.00 77.62 214 MET A O 1
ATOM 1623 N N . VAL A 1 215 ? 3.696 9.305 -12.254 1.00 75.81 215 VAL A N 1
ATOM 1624 C CA . VAL A 1 215 ? 5.163 9.338 -12.109 1.00 75.81 215 VAL A CA 1
ATOM 1625 C C . VAL A 1 215 ? 5.898 9.361 -13.455 1.00 75.81 215 VAL A C 1
ATOM 1627 O O . VAL A 1 215 ? 6.877 10.096 -13.608 1.00 75.81 215 VAL A O 1
ATOM 1630 N N . VAL A 1 216 ? 5.459 8.547 -14.419 1.00 74.50 216 VAL A N 1
ATOM 1631 C CA . VAL A 1 216 ? 6.146 8.320 -15.707 1.00 74.50 216 VAL A CA 1
ATOM 1632 C C . VAL A 1 216 ? 5.562 9.190 -16.832 1.00 74.50 216 VAL A C 1
ATOM 1634 O O . VAL A 1 216 ? 6.234 9.420 -17.840 1.00 74.50 216 VAL A O 1
ATOM 1637 N N . GLY A 1 217 ? 4.343 9.709 -16.650 1.00 72.00 217 GLY A N 1
ATOM 1638 C CA . GLY A 1 217 ? 3.584 10.448 -17.659 1.00 72.00 217 GLY A CA 1
ATOM 1639 C C . GLY A 1 217 ? 2.844 9.533 -18.648 1.00 72.00 217 GLY A C 1
ATOM 1640 O O . GLY A 1 217 ? 2.896 8.302 -18.530 1.00 72.00 217 GLY A O 1
ATOM 1641 N N . PRO A 1 218 ? 2.139 10.107 -19.644 1.00 66.56 218 PRO A N 1
ATOM 1642 C CA . PRO A 1 218 ? 1.525 9.344 -20.727 1.00 66.56 218 PRO A CA 1
ATOM 1643 C C . PRO A 1 218 ? 2.621 8.610 -21.511 1.00 66.56 218 PRO A C 1
ATOM 1645 O O . PRO A 1 218 ? 3.395 9.220 -22.243 1.00 66.56 218 PRO A O 1
ATOM 1648 N N . SER A 1 219 ? 2.738 7.296 -21.322 1.00 62.50 219 SER A N 1
ATOM 1649 C CA . SER A 1 219 ? 3.726 6.483 -22.039 1.00 62.50 219 SER A CA 1
ATOM 1650 C C . SER A 1 219 ? 3.098 5.850 -23.278 1.00 62.50 219 SER A C 1
ATOM 1652 O O . SER A 1 219 ? 1.982 5.341 -23.201 1.00 62.50 219 SER A O 1
ATOM 1654 N N . THR A 1 220 ? 3.849 5.749 -24.371 1.00 56.62 220 THR A N 1
ATOM 1655 C CA . THR A 1 220 ? 3.453 5.006 -25.582 1.00 56.62 220 THR A CA 1
ATOM 1656 C C . THR A 1 220 ? 3.454 3.479 -25.394 1.00 56.62 220 THR A C 1
ATOM 1658 O O . THR A 1 220 ? 2.991 2.748 -26.264 1.00 56.62 220 THR A O 1
ATOM 1661 N N . ARG A 1 221 ? 3.936 2.964 -24.248 1.00 71.50 221 ARG A N 1
ATOM 1662 C CA . ARG A 1 221 ? 4.083 1.523 -23.949 1.00 71.50 221 ARG A CA 1
ATOM 1663 C C . ARG A 1 221 ? 3.013 0.981 -22.989 1.00 71.50 221 ARG A C 1
ATOM 1665 O O . ARG A 1 221 ? 3.315 0.191 -22.096 1.00 71.50 221 ARG A O 1
ATOM 1672 N N . THR A 1 222 ? 1.749 1.359 -23.183 1.00 70.25 222 THR A N 1
ATOM 1673 C CA . THR A 1 222 ? 0.618 0.918 -22.339 1.00 70.25 222 THR A CA 1
ATOM 1674 C C . THR A 1 222 ? 0.521 -0.607 -22.203 1.00 70.25 222 THR A C 1
ATOM 1676 O O . THR A 1 222 ? 0.282 -1.102 -21.106 1.00 70.25 222 THR A O 1
ATOM 1679 N N . ARG A 1 223 ? 0.779 -1.370 -23.278 1.00 72.88 223 ARG A N 1
ATOM 1680 C CA . ARG A 1 223 ? 0.742 -2.846 -23.235 1.00 72.88 223 ARG A CA 1
ATOM 1681 C C . ARG A 1 223 ? 1.781 -3.440 -22.282 1.00 72.88 223 ARG A C 1
ATOM 1683 O O . ARG A 1 223 ? 1.432 -4.285 -21.469 1.00 72.88 223 ARG A O 1
ATOM 1690 N N . ALA A 1 224 ? 3.028 -2.968 -22.335 1.00 73.38 224 ALA A N 1
ATOM 1691 C CA . ALA A 1 224 ? 4.092 -3.453 -21.451 1.00 73.38 224 ALA A CA 1
ATOM 1692 C C . ALA A 1 224 ? 3.771 -3.178 -19.975 1.00 73.38 224 ALA A C 1
ATOM 1694 O O . ALA A 1 224 ? 4.045 -4.000 -19.108 1.00 73.38 224 ALA A O 1
ATOM 1695 N N . ARG A 1 225 ? 3.121 -2.045 -19.701 1.00 74.19 225 ARG A N 1
ATOM 1696 C CA . ARG A 1 225 ? 2.676 -1.684 -18.358 1.00 74.19 225 ARG A CA 1
ATOM 1697 C C . ARG A 1 225 ? 1.573 -2.602 -17.834 1.00 74.19 225 ARG A C 1
ATOM 1699 O O . ARG A 1 225 ? 1.658 -3.032 -16.693 1.00 74.19 225 ARG A O 1
ATOM 1706 N N . ILE A 1 226 ? 0.558 -2.894 -18.647 1.00 74.50 226 ILE A N 1
ATOM 1707 C CA . ILE A 1 226 ? -0.524 -3.815 -18.261 1.00 74.50 226 ILE A CA 1
ATOM 1708 C C . ILE A 1 226 ? 0.058 -5.196 -17.945 1.00 74.50 226 ILE A C 1
ATOM 1710 O O . ILE A 1 226 ? -0.281 -5.779 -16.922 1.00 74.50 226 ILE A O 1
ATOM 1714 N N . VAL A 1 227 ? 0.993 -5.673 -18.772 1.00 79.06 227 VAL A N 1
ATOM 1715 C CA . VAL A 1 227 ? 1.698 -6.939 -18.530 1.00 79.06 227 VAL A CA 1
ATOM 1716 C C . VAL A 1 227 ? 2.489 -6.894 -17.220 1.00 79.06 227 VAL A C 1
ATOM 1718 O O . VAL A 1 227 ? 2.376 -7.816 -16.422 1.00 79.06 227 VAL A O 1
ATOM 1721 N N . ALA A 1 228 ? 3.233 -5.817 -16.950 1.00 78.44 228 ALA A N 1
ATOM 1722 C CA . ALA A 1 228 ? 3.987 -5.673 -15.704 1.00 78.44 228 ALA A CA 1
ATOM 1723 C C . ALA A 1 228 ? 3.082 -5.651 -14.459 1.00 78.44 228 ALA A C 1
ATOM 1725 O O . ALA A 1 228 ? 3.402 -6.293 -13.462 1.00 78.44 228 ALA A O 1
ATOM 1726 N N . VAL A 1 229 ? 1.940 -4.956 -14.522 1.00 77.50 229 VAL A N 1
ATOM 1727 C CA . VAL A 1 229 ? 0.939 -4.949 -13.442 1.00 77.50 229 VAL A CA 1
ATOM 1728 C C . VAL A 1 229 ? 0.337 -6.342 -13.252 1.00 77.50 229 VAL A C 1
ATOM 1730 O O . VAL A 1 229 ? 0.218 -6.790 -12.118 1.00 77.50 229 VAL A O 1
ATOM 1733 N N . GLY A 1 230 ? 0.026 -7.051 -14.340 1.00 80.31 230 GLY A N 1
ATOM 1734 C CA . GLY A 1 230 ? -0.479 -8.423 -14.284 1.00 80.31 230 GLY A CA 1
ATOM 1735 C C . GLY A 1 230 ? 0.515 -9.388 -13.636 1.00 80.31 230 GLY A C 1
ATOM 1736 O O . GLY A 1 230 ? 0.151 -10.101 -12.707 1.00 80.31 230 GLY A O 1
ATOM 1737 N N . ILE A 1 231 ? 1.783 -9.362 -14.060 1.00 83.00 231 ILE A N 1
ATOM 1738 C CA . ILE A 1 231 ? 2.850 -10.180 -13.460 1.00 83.00 231 ILE A CA 1
ATOM 1739 C C . ILE A 1 231 ? 3.012 -9.839 -11.974 1.00 83.00 231 ILE A C 1
ATOM 1741 O O . ILE A 1 231 ? 3.068 -10.742 -11.144 1.00 83.00 231 ILE A O 1
ATOM 1745 N N . GLY A 1 232 ? 3.032 -8.548 -11.624 1.00 82.31 232 GLY A N 1
ATOM 1746 C CA . GLY A 1 232 ? 3.095 -8.105 -10.231 1.00 82.31 232 GLY A CA 1
ATOM 1747 C C . GLY A 1 232 ? 1.913 -8.605 -9.396 1.00 82.31 232 GLY A C 1
ATOM 1748 O O . GLY A 1 232 ? 2.117 -9.089 -8.288 1.00 82.31 232 GLY A O 1
ATOM 1749 N N . GLY A 1 233 ? 0.696 -8.556 -9.943 1.00 81.75 233 GLY A N 1
ATOM 1750 C CA . GLY A 1 233 ? -0.507 -9.080 -9.297 1.00 81.75 233 GLY A CA 1
ATOM 1751 C C . GLY A 1 233 ? -0.454 -10.592 -9.072 1.00 81.75 233 GLY A C 1
ATOM 1752 O O . GLY A 1 233 ? -0.805 -11.055 -7.992 1.00 81.75 233 GLY A O 1
ATOM 1753 N N . VAL A 1 234 ? 0.049 -11.358 -10.046 1.00 84.44 234 VAL A N 1
ATOM 1754 C CA . VAL A 1 234 ? 0.237 -12.813 -9.910 1.00 84.44 234 VAL A CA 1
ATOM 1755 C C . VAL A 1 234 ? 1.272 -13.142 -8.835 1.00 84.44 234 VAL A C 1
ATOM 1757 O O . VAL A 1 234 ? 1.024 -14.010 -8.002 1.00 84.44 234 VAL A O 1
ATOM 1760 N N . ILE A 1 235 ? 2.406 -12.433 -8.812 1.00 86.44 235 ILE A N 1
ATOM 1761 C CA . ILE A 1 235 ? 3.433 -12.601 -7.772 1.00 86.44 235 ILE A CA 1
ATOM 1762 C C . ILE A 1 235 ? 2.853 -12.280 -6.392 1.00 86.44 235 ILE A C 1
ATOM 1764 O O . ILE A 1 235 ? 3.093 -13.019 -5.441 1.00 86.44 235 ILE A O 1
ATOM 1768 N N . TRP A 1 236 ? 2.071 -11.205 -6.286 1.00 84.06 236 TRP A N 1
ATOM 1769 C CA . TRP A 1 236 ? 1.429 -10.810 -5.037 1.00 84.06 236 TRP A CA 1
ATOM 1770 C C . TRP A 1 236 ? 0.440 -11.870 -4.539 1.00 84.06 236 TRP A C 1
ATOM 1772 O O . TRP A 1 236 ? 0.565 -12.306 -3.399 1.00 84.06 236 TRP A O 1
ATOM 1782 N N . ILE A 1 237 ? -0.462 -12.359 -5.400 1.00 82.75 237 ILE A N 1
ATOM 1783 C CA . ILE A 1 237 ? -1.392 -13.447 -5.053 1.00 82.75 237 ILE A CA 1
ATOM 1784 C C . ILE A 1 237 ? -0.628 -14.701 -4.632 1.00 82.75 237 ILE A C 1
ATOM 1786 O O . ILE A 1 237 ? -0.964 -15.302 -3.615 1.00 82.75 237 ILE A O 1
ATOM 1790 N N . GLY A 1 238 ? 0.407 -15.088 -5.383 1.00 86.56 238 GLY A N 1
ATOM 1791 C CA . GLY A 1 238 ? 1.230 -16.250 -5.051 1.00 86.56 238 GLY A CA 1
ATOM 1792 C C . GLY A 1 238 ? 1.908 -16.109 -3.687 1.00 86.56 238 GLY A C 1
ATOM 1793 O O . GLY A 1 238 ? 1.907 -17.053 -2.901 1.00 86.56 238 GLY A O 1
ATOM 1794 N N . GLY A 1 239 ? 2.421 -14.916 -3.374 1.00 84.00 239 GLY A N 1
ATOM 1795 C CA . GLY A 1 239 ? 2.990 -14.601 -2.065 1.00 84.00 239 GLY A CA 1
ATOM 1796 C C . GLY A 1 239 ? 1.958 -14.675 -0.938 1.00 84.00 239 GLY A C 1
ATOM 1797 O O . GLY A 1 239 ? 2.212 -15.313 0.080 1.00 84.00 239 GLY A O 1
ATOM 1798 N N . THR A 1 240 ? 0.779 -14.077 -1.125 1.00 80.56 240 THR A N 1
ATOM 1799 C CA . THR A 1 240 ? -0.317 -14.119 -0.143 1.00 80.56 240 THR A CA 1
ATOM 1800 C C . THR A 1 240 ? -0.814 -15.540 0.097 1.00 80.56 240 THR A C 1
ATOM 1802 O O . THR A 1 240 ? -0.972 -15.946 1.245 1.00 80.56 240 THR A O 1
ATOM 1805 N N . PHE A 1 241 ? -1.008 -16.317 -0.967 1.00 83.00 241 PHE A N 1
ATOM 1806 C CA . PHE A 1 241 ? -1.400 -17.718 -0.863 1.00 83.00 241 PHE A CA 1
ATOM 1807 C C . PHE A 1 241 ? -0.337 -18.542 -0.128 1.00 83.00 241 PHE A C 1
ATOM 1809 O O . PHE A 1 241 ? -0.667 -19.294 0.784 1.00 83.00 241 PHE A O 1
ATOM 1816 N N . GLY A 1 242 ? 0.944 -18.349 -0.460 1.00 84.50 242 GLY A N 1
ATOM 1817 C CA . GLY A 1 242 ? 2.051 -19.016 0.227 1.00 84.50 242 GLY A CA 1
ATOM 1818 C C . GLY A 1 242 ? 2.086 -18.715 1.728 1.00 84.50 242 GLY A C 1
ATOM 1819 O O . GLY A 1 242 ? 2.235 -19.632 2.530 1.00 84.50 242 GLY A O 1
ATOM 1820 N N . MET A 1 243 ? 1.879 -17.452 2.117 1.00 77.88 243 MET A N 1
ATOM 1821 C CA . MET A 1 243 ? 1.770 -17.066 3.530 1.00 77.88 243 MET A CA 1
ATOM 1822 C C . MET A 1 243 ? 0.550 -17.693 4.212 1.00 77.88 243 MET A C 1
ATOM 1824 O O . MET A 1 243 ? 0.665 -18.152 5.342 1.00 77.88 243 MET A O 1
ATOM 1828 N N . SER A 1 244 ? -0.595 -17.762 3.528 1.00 75.00 244 SER A N 1
ATOM 1829 C CA . SER A 1 244 ? -1.806 -18.391 4.065 1.00 75.00 244 SER A CA 1
ATOM 1830 C C . SER A 1 244 ? -1.622 -19.888 4.320 1.00 75.00 244 SER A C 1
ATOM 1832 O O . SER A 1 244 ? -2.052 -20.375 5.361 1.00 75.00 244 SER A O 1
ATOM 1834 N N . VAL A 1 245 ? -0.956 -20.609 3.411 1.00 79.56 245 VAL A N 1
ATOM 1835 C CA . VAL A 1 245 ? -0.640 -22.034 3.600 1.00 79.56 245 VAL A CA 1
ATOM 1836 C C . VAL A 1 245 ? 0.334 -22.225 4.761 1.00 79.56 245 VAL A C 1
ATOM 1838 O O . VAL A 1 245 ? 0.118 -23.102 5.589 1.00 79.56 245 VAL A O 1
ATOM 1841 N N . ALA A 1 246 ? 1.372 -21.387 4.852 1.00 75.06 246 ALA A N 1
ATOM 1842 C CA . ALA A 1 246 ? 2.333 -21.445 5.952 1.00 75.06 246 ALA A CA 1
ATOM 1843 C C . ALA A 1 246 ? 1.663 -21.192 7.313 1.00 75.06 246 ALA A C 1
ATOM 1845 O O . ALA A 1 246 ? 1.907 -21.937 8.258 1.00 75.06 246 ALA A O 1
ATOM 1846 N N . ALA A 1 247 ? 0.781 -20.191 7.395 1.00 69.50 247 ALA A N 1
ATOM 1847 C CA . ALA A 1 247 ? 0.028 -19.875 8.605 1.00 69.50 247 ALA A CA 1
ATOM 1848 C C . ALA A 1 247 ? -0.955 -20.987 9.002 1.00 69.50 247 ALA A C 1
ATOM 1850 O O . ALA A 1 247 ? -1.101 -21.259 10.182 1.00 69.50 247 ALA A O 1
ATOM 1851 N N . GLY A 1 248 ? -1.593 -21.659 8.038 1.00 65.06 248 GLY A N 1
ATOM 1852 C CA . GLY A 1 248 ? -2.466 -22.806 8.318 1.00 65.06 248 GLY A CA 1
ATOM 1853 C C . GLY A 1 248 ? -1.721 -24.098 8.683 1.00 65.06 248 GLY A C 1
ATOM 1854 O O . GLY A 1 248 ? -2.356 -25.070 9.082 1.00 65.06 248 GLY A O 1
ATOM 1855 N N . SER A 1 249 ? -0.396 -24.130 8.509 1.00 67.50 249 SER A N 1
ATOM 1856 C CA . SER A 1 249 ? 0.466 -25.263 8.873 1.00 67.50 249 SER A CA 1
ATOM 1857 C C . SER A 1 249 ? 1.219 -25.083 10.197 1.00 67.50 249 SER A C 1
ATOM 1859 O O . SER A 1 249 ? 1.929 -26.005 10.601 1.00 67.50 249 SER A O 1
ATOM 1861 N N . ALA A 1 250 ? 1.097 -23.909 10.826 1.00 53.97 250 ALA A N 1
ATOM 1862 C CA . ALA A 1 250 ? 1.693 -23.554 12.114 1.00 53.97 250 ALA A CA 1
ATOM 1863 C C . ALA A 1 250 ? 0.662 -23.700 13.241 1.00 53.97 250 ALA A C 1
ATOM 1865 O O . ALA A 1 250 ? 1.084 -24.096 14.350 1.00 53.97 250 ALA A O 1
#

Sequence (250 aa):
MAGNLGSMTSPRPDGRDTPQRPGIWGLLRQFTSNVSEHHTLLAAAGVAYYFALALVPAVVAIISIYGLIAEPDEVADQLEPLTDALPSEAGQLVVTQLRGVTSIGDGRVGISLAIGLFGLLWLVSNAFNSSVMAIRIAHARRSPHNWVQGRIFALKLSAVAMMVTTVVIWGVIAFPNTLEAAGFTDGARPWLEAIRWPMVLVLASMSLGWIYRMVVGPSTRTRARIVAVGIGGVIWIGGTFGMSVAAGSA

Mean predicted aligned error: 11.82 Å

Organism: NCBI:txid408172

pLDDT: mean 75.39, std 9.07, range [44.19, 88.94]

Solvent-accessible surface area (backbone atoms only — not comparable to full-atom values): 14020 Å² total; per-residue (Å²): 142,82,85,82,81,77,80,81,76,72,83,76,79,75,92,72,83,68,80,75,76,67,51,73,68,52,50,50,53,50,49,55,48,51,40,57,78,50,45,38,63,60,34,50,50,51,23,51,49,29,49,57,63,22,47,60,31,42,53,47,29,52,52,43,57,47,60,74,78,43,55,70,64,63,51,50,66,69,40,44,72,58,35,72,75,37,60,73,68,60,26,50,51,52,53,53,48,48,52,52,48,70,72,38,60,77,80,53,39,57,54,54,37,52,53,24,45,49,52,20,54,54,31,44,30,46,18,41,40,35,44,53,48,32,56,28,44,73,64,75,48,81,85,90,62,58,74,66,57,45,49,54,51,12,45,55,49,48,54,52,50,49,54,50,47,51,54,49,50,40,58,64,63,49,46,56,54,55,40,42,75,71,68,52,63,80,85,48,44,69,55,56,61,60,47,42,58,58,50,51,51,50,54,52,45,48,51,54,57,45,53,50,39,73,74,72,38,96,60,95,56,59,68,64,50,54,52,51,49,49,52,51,51,52,52,49,51,52,51,53,52,52,51,52,54,53,59,76,72,108

Radius of gyration: 26.07 Å; Cα contacts (8 Å, |Δi|>4): 136; chains: 1; bounding box: 78×46×95 Å

InterPro domains:
  IPR017039 Virulence factor BrkB [PF03631] (37-246)
  IPR017039 Virulence factor BrkB [PIRSF035875] (22-245)
  IPR017039 Virulence factor BrkB [PTHR3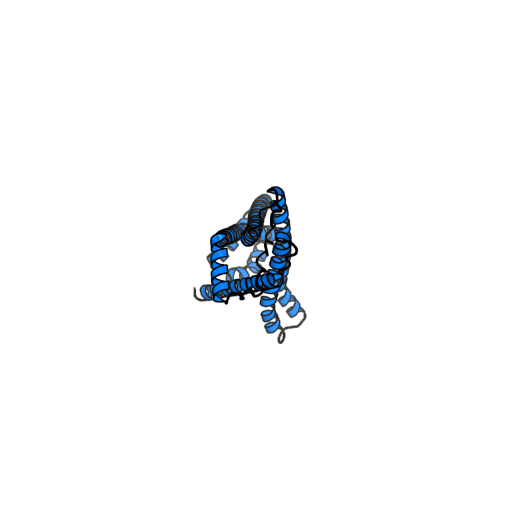0213] (21-248)

Foldseek 3Di:
DDDDDPDPPDDDPDPPPPPDDDDPVRVVVVVVVLCVVLVLVVLVVQLVVLVVQLVLLVLLLVLLVCVVPDPLVVVCVVCVVVLVVDDPVVSVSNVVSSCVLNVDPPVVSVVSNVVSVVSNLVSQLSSQLSVLVSLCSSVVHDDPDDPVVSSVVSSVLSVVVVVLVVVLCCLQPVVVVVVVVVPPPDPCVVVSVVVSLVVVLVSVLVSVVVSSCVRVPDDPPVVVSSVVSVVVSVVVVVVVVVVVVVVVVD